Protein AF-0000000078805137 (afdb_homodimer)

Radius of gyration: 19.76 Å; Cα contacts (8 Å, |Δi|>4): 174; chains: 2; bounding box: 55×53×50 Å

Secondary structure (DSSP, 8-state):
--------EEEEEEEEEHHHHHHHHHHHHHTT--HHHHHHHHHHHHHHHTS---------S-HHHHHHHHHHHHHHHHSS-SSSTTTHHHHHTT-/--------EEEEEEEEEHHHHHHHHHHHHHTT--HHHHHHHHHHHHHHHTS---------S-HHHHHHHHHHHHHHHHSS-SSSTHHHHHHHTT-

InterPro domains:
  IPR007337 RelB antitoxin/Antitoxin DinJ [PF04221] (9-93)
  IPR007337 RelB antitoxin/Antitoxin DinJ [PTHR38781] (9-93)
  IPR007337 RelB antitoxin/Antitoxin DinJ [TIGR02384] (9-93)
  IPR013321 Arc-type ribbon-helix-helix [G3DSA:1.10.1220.10] (9-93)

Solvent-accessible surface area (backbone atoms only — not comparable to full-atom values): 11133 Å² total; per-residue (Å²): 127,79,75,74,78,77,80,52,74,35,76,48,70,30,74,38,47,37,66,54,52,52,50,28,34,50,54,30,41,76,73,74,38,50,50,48,60,52,49,44,51,50,39,52,46,21,52,68,57,71,45,77,74,65,77,84,67,82,63,87,59,52,48,70,54,46,51,52,50,49,51,52,50,47,52,58,58,76,48,85,86,96,78,46,55,86,33,52,60,41,53,74,73,70,33,126,78,74,72,79,78,82,54,73,36,75,48,72,30,76,38,47,37,67,54,52,51,51,28,33,50,55,30,42,77,73,74,38,52,52,48,58,52,50,44,51,51,39,52,45,20,51,70,56,72,44,76,76,66,78,84,66,82,63,88,60,52,49,70,53,46,52,52,50,48,50,53,50,49,53,59,59,75,48,82,82,94,68,51,54,86,35,50,58,36,51,73,74,71,36

Structure (mmCIF, N/CA/C/O backbone):
data_AF-0000000078805137-model_v1
#
loop_
_entity.id
_entity.type
_entity.pdbx_description
1 polymer 'Addiction module antitoxin, RelB/DinJ family'
#
loop_
_atom_site.group_PDB
_atom_site.id
_atom_site.type_symbol
_atom_site.label_atom_id
_atom_site.label_alt_id
_atom_site.label_comp_id
_atom_site.label_asym_id
_atom_site.label_entity_id
_atom_site.label_seq_id
_atom_site.pdbx_PDB_ins_code
_atom_site.Cartn_x
_atom_site.Cartn_y
_atom_site.Cartn_z
_atom_site.occupancy
_atom_site.B_iso_or_equiv
_atom_site.auth_seq_id
_atom_site.auth_comp_id
_atom_site.auth_asym_id
_atom_site.auth_atom_id
_atom_site.pdbx_PDB_model_num
ATOM 1 N N . MET A 1 1 ? -27.875 -19.328 15.641 1 44.22 1 MET A N 1
ATOM 2 C CA . MET A 1 1 ? -26.953 -20.047 14.75 1 44.22 1 MET A CA 1
ATOM 3 C C . MET A 1 1 ? -25.719 -19.203 14.445 1 44.22 1 MET A C 1
ATOM 5 O O . MET A 1 1 ? -25.844 -18.016 14.094 1 44.22 1 MET A O 1
ATOM 9 N N . MET A 1 2 ? -24.688 -19.547 15.055 1 51 2 MET A N 1
ATOM 10 C CA . MET A 1 2 ? -23.453 -18.781 14.914 1 51 2 MET A CA 1
ATOM 11 C C . MET A 1 2 ? -23.031 -18.688 13.453 1 51 2 MET A C 1
ATOM 13 O O . MET A 1 2 ? -22.797 -19.719 12.805 1 51 2 MET A O 1
ATOM 17 N N . LEU A 1 3 ? -23.688 -17.844 12.68 1 56.28 3 LEU A N 1
ATOM 18 C CA . LEU A 1 3 ? -23.297 -17.641 11.289 1 56.28 3 LEU A CA 1
ATOM 19 C C . LEU A 1 3 ? -21.797 -17.844 11.117 1 56.28 3 LEU A C 1
ATOM 21 O O . LEU A 1 3 ? -21 -17.1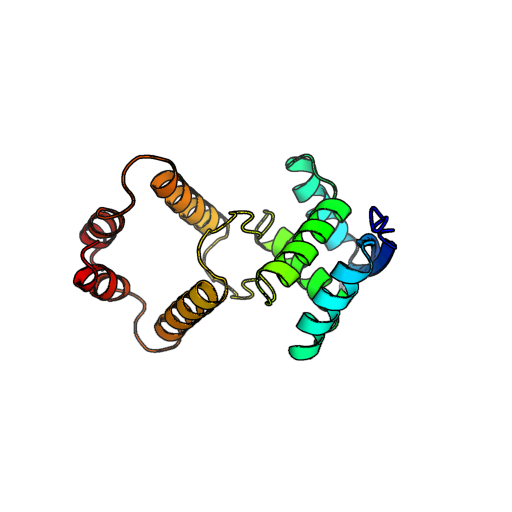09 11.711 1 56.28 3 LEU A O 1
ATOM 25 N N . GLU A 1 4 ? -21.578 -19.172 11.102 1 61.09 4 GLU A N 1
ATOM 26 C CA . GLU A 1 4 ? -20.188 -19.531 10.789 1 61.09 4 GLU A CA 1
ATOM 27 C C . GLU A 1 4 ? -19.641 -18.656 9.656 1 61.09 4 GLU A C 1
ATOM 29 O O . GLU A 1 4 ? -20.156 -18.688 8.539 1 61.09 4 GLU A O 1
ATOM 34 N N . VAL A 1 5 ? -19.219 -17.531 9.945 1 66.69 5 VAL A N 1
ATOM 35 C CA . VAL A 1 5 ? -18.578 -16.656 8.961 1 66.69 5 VAL A CA 1
ATOM 36 C C . VAL A 1 5 ? -17.375 -17.359 8.336 1 66.69 5 VAL A C 1
ATOM 38 O O . VAL A 1 5 ? -16.375 -17.578 9.008 1 66.69 5 VAL A O 1
ATOM 41 N N . ASN A 1 6 ? -17.625 -18.359 7.324 1 76.19 6 ASN A N 1
ATOM 42 C CA . ASN A 1 6 ? -16.531 -18.953 6.559 1 76.19 6 ASN A CA 1
ATOM 43 C C . ASN A 1 6 ? -15.828 -17.906 5.691 1 76.19 6 ASN A C 1
ATOM 45 O O . ASN A 1 6 ? -16.391 -17.422 4.719 1 76.19 6 ASN A O 1
ATOM 49 N N . VAL A 1 7 ? -14.703 -17.453 6.109 1 84.62 7 VAL A N 1
ATOM 50 C CA . VAL A 1 7 ? -13.961 -16.438 5.371 1 84.62 7 VAL A CA 1
ATOM 51 C C . VAL A 1 7 ? -13.172 -17.094 4.238 1 84.62 7 VAL A C 1
ATOM 53 O O . VAL A 1 7 ? -12.312 -17.953 4.484 1 84.62 7 VAL A O 1
ATOM 56 N N . SER A 1 8 ? -13.68 -16.984 2.951 1 94.88 8 SER A N 1
ATOM 57 C CA . SER A 1 8 ? -12.93 -17.438 1.783 1 94.88 8 SER A CA 1
ATOM 58 C C . SER A 1 8 ? -11.727 -16.547 1.514 1 94.88 8 SER A C 1
ATOM 60 O O . SER A 1 8 ? -11.797 -15.32 1.684 1 94.88 8 SER A O 1
ATOM 62 N N . MET A 1 9 ? -10.617 -17.25 1.171 1 96.75 9 MET A N 1
ATOM 63 C CA . MET A 1 9 ? -9.398 -16.516 0.845 1 96.75 9 MET A CA 1
ATOM 64 C C . MET A 1 9 ? -9.227 -16.391 -0.665 1 96.75 9 MET A C 1
ATOM 66 O O . MET A 1 9 ? -9.766 -17.188 -1.428 1 96.75 9 MET A O 1
ATOM 70 N N . ALA A 1 10 ? -8.602 -15.289 -1.052 1 97.56 10 ALA A N 1
ATOM 71 C CA . ALA A 1 10 ? -8.219 -15.031 -2.438 1 97.56 10 ALA A CA 1
ATOM 72 C C . ALA A 1 10 ? -6.773 -14.547 -2.527 1 97.56 10 ALA A C 1
ATOM 74 O O . ALA A 1 10 ? -6.199 -14.094 -1.531 1 97.56 10 ALA A O 1
ATOM 75 N N . SER A 1 11 ? -6.184 -14.711 -3.742 1 97.56 11 SER A N 1
ATOM 76 C CA . SER A 1 11 ? -4.793 -14.297 -3.926 1 97.56 11 SER A CA 1
ATOM 77 C C . SER A 1 11 ? -4.68 -13.203 -4.98 1 97.56 11 SER A C 1
ATOM 79 O O . SER A 1 11 ? -5.395 -13.219 -5.984 1 97.56 11 SER A O 1
ATOM 81 N N . VAL A 1 12 ? -3.826 -12.266 -4.738 1 97.81 12 VAL A N 1
ATOM 82 C CA . VAL A 1 12 ? -3.43 -11.234 -5.699 1 97.81 12 VAL A CA 1
ATOM 83 C C . VAL A 1 12 ? -1.956 -11.406 -6.062 1 97.81 12 VAL A C 1
ATOM 85 O O . VAL A 1 12 ? -1.103 -11.516 -5.176 1 97.81 12 VAL A O 1
ATOM 88 N N . THR A 1 13 ? -1.646 -11.57 -7.332 1 97.81 13 THR A N 1
ATOM 89 C CA . THR A 1 13 ? -0.275 -11.672 -7.816 1 97.81 13 THR A CA 1
ATOM 90 C C . THR A 1 13 ? 0.177 -10.352 -8.438 1 97.81 13 THR A C 1
ATOM 92 O O . THR A 1 13 ? -0.42 -9.883 -9.406 1 97.81 13 THR A O 1
ATOM 95 N N . VAL A 1 14 ? 1.196 -9.758 -7.914 1 98.06 14 VAL A N 1
ATOM 96 C CA . VAL A 1 14 ? 1.73 -8.484 -8.383 1 98.06 14 VAL A CA 1
ATOM 97 C C . VAL A 1 14 ? 3.104 -8.695 -9.016 1 98.06 14 VAL A C 1
ATOM 99 O O . VAL A 1 14 ? 4.016 -9.219 -8.367 1 98.06 14 VAL A O 1
ATOM 102 N N . ARG A 1 15 ? 3.201 -8.352 -10.242 1 97.62 15 ARG A N 1
ATOM 103 C CA . ARG A 1 15 ? 4.48 -8.398 -10.945 1 97.62 15 ARG A CA 1
ATOM 104 C C . ARG A 1 15 ? 5.195 -7.055 -10.875 1 97.62 15 ARG A C 1
ATOM 106 O O . ARG A 1 15 ? 4.621 -6.02 -11.227 1 97.62 15 ARG A O 1
ATOM 113 N N . VAL A 1 16 ? 6.43 -7.109 -10.352 1 97.56 16 VAL A N 1
ATOM 114 C CA . VAL A 1 16 ? 7.227 -5.906 -10.133 1 97.56 16 VAL A CA 1
ATOM 115 C C . VAL A 1 16 ? 8.695 -6.199 -10.438 1 97.56 16 VAL A C 1
ATOM 117 O O . VAL A 1 16 ? 9.117 -7.359 -10.453 1 97.56 16 VAL A O 1
ATOM 120 N N . ASP A 1 17 ? 9.453 -5.141 -10.82 1 97.06 17 ASP A N 1
ATOM 121 C CA . ASP A 1 17 ? 10.875 -5.383 -11.062 1 97.06 17 ASP A CA 1
ATOM 122 C C . ASP A 1 17 ? 11.547 -5.984 -9.836 1 97.06 17 ASP A C 1
ATOM 124 O O . ASP A 1 17 ? 11.227 -5.625 -8.703 1 97.06 17 ASP A O 1
ATOM 128 N N . ALA A 1 18 ? 12.438 -6.84 -10.102 1 97.69 18 ALA A N 1
ATOM 129 C CA . ALA A 1 18 ? 13.078 -7.633 -9.062 1 97.69 18 ALA A CA 1
ATOM 130 C C . ALA A 1 18 ? 13.758 -6.73 -8.031 1 97.69 18 ALA A C 1
ATOM 132 O O . ALA A 1 18 ? 13.742 -7.023 -6.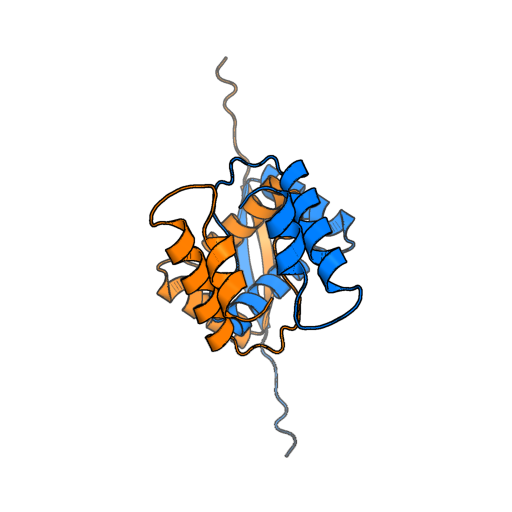832 1 97.69 18 ALA A O 1
ATOM 133 N N . ASP A 1 19 ? 14.406 -5.703 -8.492 1 97.19 19 ASP A N 1
ATOM 134 C CA . ASP A 1 19 ? 15.102 -4.789 -7.594 1 97.19 19 ASP A CA 1
ATOM 135 C C . ASP A 1 19 ? 14.133 -4.105 -6.637 1 97.19 19 ASP A C 1
ATOM 137 O O . ASP A 1 19 ? 14.383 -4.047 -5.43 1 97.19 19 ASP A O 1
ATOM 141 N N . THR A 1 20 ? 13.039 -3.602 -7.141 1 97.69 20 THR A N 1
ATOM 142 C CA . THR A 1 20 ? 12.016 -2.973 -6.316 1 97.69 20 THR A CA 1
ATOM 143 C C . THR A 1 20 ? 11.469 -3.963 -5.293 1 97.69 20 THR A C 1
ATOM 145 O O . THR A 1 20 ? 11.32 -3.629 -4.113 1 97.69 20 THR A O 1
ATOM 148 N N . LYS A 1 21 ? 11.109 -5.094 -5.734 1 98.44 21 LYS A N 1
ATOM 149 C CA . LYS A 1 21 ? 10.617 -6.121 -4.824 1 98.44 21 LYS A CA 1
ATOM 150 C C . LYS A 1 21 ? 11.594 -6.355 -3.676 1 98.44 21 LYS A C 1
ATOM 152 O O . LYS A 1 21 ? 11.203 -6.379 -2.51 1 98.44 21 LYS A O 1
ATOM 157 N N . GLN A 1 22 ? 12.867 -6.543 -4.023 1 98.25 22 GLN A N 1
ATOM 158 C CA . GLN A 1 22 ? 13.891 -6.852 -3.027 1 98.25 22 GLN A CA 1
ATOM 159 C C . GLN A 1 22 ? 14.055 -5.699 -2.039 1 98.25 22 GLN A C 1
ATOM 161 O O . GLN A 1 22 ? 14.125 -5.918 -0.828 1 98.25 22 GLN A O 1
ATOM 166 N N . LYS A 1 23 ? 14.156 -4.523 -2.543 1 98.12 23 LYS A N 1
ATOM 167 C CA . LYS A 1 23 ? 14.328 -3.354 -1.686 1 98.12 23 LYS A CA 1
ATOM 168 C C . LYS A 1 23 ? 13.125 -3.17 -0.759 1 98.12 23 LYS A C 1
ATOM 170 O O . LYS A 1 23 ? 13.289 -2.92 0.437 1 98.12 23 LYS A O 1
ATOM 175 N N . ALA A 1 24 ? 11.93 -3.314 -1.305 1 98.38 24 ALA A N 1
ATOM 176 C CA . ALA A 1 24 ? 10.719 -3.205 -0.496 1 98.38 24 ALA A CA 1
ATOM 177 C C . ALA A 1 24 ? 10.672 -4.297 0.568 1 98.38 24 ALA A C 1
ATOM 179 O O . ALA A 1 24 ? 10.312 -4.035 1.719 1 98.38 24 ALA A O 1
ATOM 180 N N . ALA A 1 25 ? 10.992 -5.484 0.186 1 98.56 25 ALA A N 1
ATOM 181 C CA . ALA A 1 25 ? 11.016 -6.609 1.118 1 98.56 25 ALA A CA 1
ATOM 182 C C . ALA A 1 25 ? 12.016 -6.363 2.25 1 98.56 25 ALA A C 1
ATOM 184 O O . ALA A 1 25 ? 11.727 -6.66 3.412 1 98.56 25 ALA A O 1
ATOM 185 N N . ASN A 1 26 ? 13.164 -5.832 1.861 1 98.38 26 ASN A N 1
ATOM 186 C CA . ASN A 1 26 ? 14.172 -5.535 2.865 1 98.38 26 ASN A CA 1
ATOM 187 C C . ASN A 1 26 ? 13.672 -4.508 3.877 1 98.38 26 ASN A C 1
ATOM 189 O O . ASN A 1 26 ? 13.922 -4.637 5.078 1 98.38 26 ASN A O 1
ATOM 193 N N . ILE A 1 27 ? 13.023 -3.535 3.393 1 96.94 27 ILE A N 1
ATOM 194 C CA . ILE A 1 27 ? 12.477 -2.5 4.262 1 96.94 27 ILE A CA 1
ATOM 195 C C . ILE A 1 27 ? 11.422 -3.107 5.188 1 96.94 27 ILE A C 1
ATOM 197 O O . ILE A 1 27 ? 11.422 -2.84 6.391 1 96.94 27 ILE A O 1
ATOM 201 N N . ALA A 1 28 ? 10.492 -3.914 4.684 1 97.12 28 ALA A N 1
ATOM 202 C CA . ALA A 1 28 ? 9.484 -4.598 5.492 1 97.12 28 ALA A CA 1
ATOM 203 C C . ALA A 1 28 ? 10.141 -5.488 6.547 1 97.12 28 ALA A C 1
ATOM 205 O O . ALA A 1 28 ? 9.734 -5.484 7.711 1 97.12 28 ALA A O 1
ATOM 206 N N . GLU A 1 29 ? 11.203 -6.16 6.141 1 97.75 29 GLU A N 1
ATOM 207 C CA . GLU A 1 29 ? 11.898 -7.086 7.031 1 97.75 29 GLU A CA 1
ATOM 208 C C . GLU A 1 29 ? 12.586 -6.348 8.18 1 97.75 29 GLU A C 1
ATOM 210 O O . GLU A 1 29 ? 12.625 -6.844 9.305 1 97.75 29 GLU A O 1
ATOM 215 N N . ASP A 1 30 ? 13.125 -5.207 7.809 1 96.5 30 ASP A N 1
ATOM 216 C CA . ASP A 1 30 ? 13.758 -4.379 8.828 1 96.5 30 ASP A CA 1
ATOM 217 C C . ASP A 1 30 ? 12.773 -4.031 9.945 1 96.5 30 ASP A C 1
ATOM 219 O O . ASP A 1 30 ? 13.18 -3.77 11.078 1 96.5 30 ASP A O 1
ATOM 223 N N . LEU A 1 31 ? 11.469 -4.094 9.641 1 93.44 31 LEU A N 1
ATOM 224 C CA . LEU A 1 31 ? 10.406 -3.803 10.594 1 93.44 31 LEU A CA 1
ATOM 225 C C . LEU A 1 31 ? 9.828 -5.09 11.172 1 93.44 31 LEU A C 1
ATOM 227 O O . LEU A 1 31 ? 8.875 -5.051 11.953 1 93.44 31 LEU A O 1
ATOM 231 N N . GLY A 1 32 ? 10.398 -6.242 10.734 1 96.62 32 GLY A N 1
ATOM 232 C CA . GLY A 1 32 ? 9.945 -7.531 11.227 1 96.62 32 GLY A CA 1
ATOM 233 C C . GLY A 1 32 ? 8.734 -8.062 10.477 1 96.62 32 GLY A C 1
ATOM 234 O O . GLY A 1 32 ? 8.039 -8.953 10.969 1 96.62 32 GLY A O 1
ATOM 235 N N . LEU A 1 33 ? 8.438 -7.48 9.375 1 96.94 33 LEU A N 1
ATOM 236 C CA . LEU A 1 33 ? 7.273 -7.871 8.594 1 96.94 33 LEU A CA 1
ATOM 237 C C . LEU A 1 33 ? 7.695 -8.492 7.266 1 96.94 33 LEU A C 1
ATOM 239 O O . LEU A 1 33 ? 8.844 -8.336 6.84 1 96.94 33 LEU A O 1
ATOM 243 N N . ASP A 1 34 ? 6.832 -9.25 6.723 1 97.12 34 ASP A N 1
ATOM 244 C CA . ASP A 1 34 ? 7.031 -9.664 5.34 1 97.12 34 ASP A CA 1
ATOM 245 C C . ASP A 1 34 ? 6.219 -8.797 4.383 1 97.12 34 ASP A C 1
ATOM 247 O O . ASP A 1 34 ? 5.238 -8.164 4.789 1 97.12 34 ASP A O 1
ATOM 251 N N . LEU A 1 35 ? 6.629 -8.719 3.209 1 97.62 35 LEU A N 1
ATOM 252 C CA . LEU A 1 35 ? 6.016 -7.859 2.201 1 97.62 35 LEU A CA 1
ATOM 253 C C . LEU A 1 35 ? 4.562 -8.25 1.963 1 97.62 35 LEU A C 1
ATOM 255 O O . LEU A 1 35 ? 3.715 -7.391 1.717 1 97.62 35 LEU A O 1
ATOM 259 N N . SER A 1 36 ? 4.199 -9.555 2.023 1 97.44 36 SER A N 1
ATOM 260 C CA . SER A 1 36 ? 2.83 -10.016 1.848 1 97.44 36 SER A CA 1
ATOM 261 C C . SER A 1 36 ? 1.922 -9.5 2.957 1 97.44 36 SER A C 1
ATOM 263 O O . SER A 1 36 ? 0.783 -9.102 2.699 1 97.44 36 SER A O 1
ATOM 265 N N . SER A 1 37 ? 2.43 -9.547 4.18 1 96.69 37 SER A N 1
ATOM 266 C CA . SER A 1 37 ? 1.659 -9.023 5.301 1 96.69 37 SER A CA 1
ATOM 267 C C . SER A 1 37 ? 1.444 -7.516 5.168 1 96.69 37 SER A C 1
ATOM 269 O O . SER A 1 37 ? 0.357 -7.012 5.457 1 96.69 37 SER A O 1
ATOM 271 N N . VAL A 1 38 ? 2.467 -6.805 4.734 1 97.19 38 VAL A N 1
ATOM 272 C CA . VAL A 1 38 ? 2.385 -5.363 4.52 1 97.19 38 VAL A CA 1
ATOM 273 C C . VAL A 1 38 ? 1.354 -5.059 3.436 1 97.19 38 VAL A C 1
ATOM 275 O O . VAL A 1 38 ? 0.533 -4.152 3.588 1 97.19 38 VAL A O 1
ATOM 278 N N . THR A 1 39 ? 1.37 -5.789 2.455 1 98.19 39 THR A N 1
ATOM 279 C CA . THR A 1 39 ? 0.431 -5.609 1.353 1 98.19 39 THR A CA 1
ATOM 280 C C . THR A 1 39 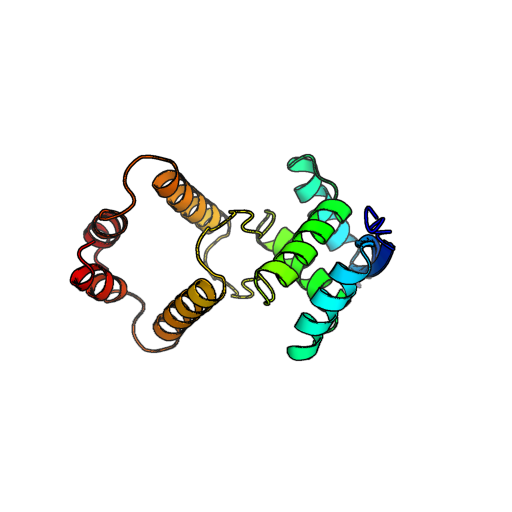? -0.999 -5.887 1.811 1 98.19 39 THR A C 1
ATOM 282 O O . THR A 1 39 ? -1.922 -5.145 1.461 1 98.19 39 THR A O 1
ATOM 285 N N . ARG A 1 40 ? -1.154 -6.906 2.633 1 97.5 40 ARG A N 1
ATOM 286 C CA . ARG A 1 40 ? -2.467 -7.215 3.191 1 97.5 40 ARG A CA 1
ATOM 287 C C . ARG A 1 40 ? -2.994 -6.051 4.023 1 97.5 40 ARG A C 1
ATOM 289 O O . ARG A 1 40 ? -4.172 -5.703 3.938 1 97.5 40 ARG A O 1
ATOM 296 N N . ALA A 1 41 ? -2.18 -5.5 4.801 1 95.81 41 ALA A N 1
ATOM 297 C CA . ALA A 1 41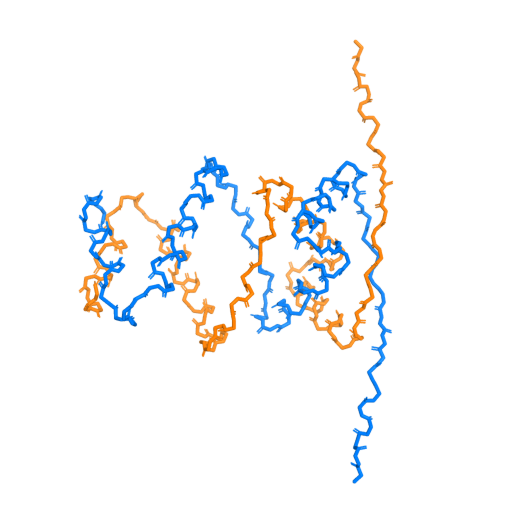 ? -2.561 -4.34 5.605 1 95.81 41 ALA A CA 1
ATOM 298 C C . ALA A 1 41 ? -2.953 -3.164 4.715 1 95.81 41 ALA A C 1
ATOM 300 O O . ALA A 1 41 ? -3.896 -2.434 5.023 1 95.81 41 ALA A O 1
ATOM 301 N N . PHE A 1 42 ? -2.219 -3.006 3.646 1 96.25 42 PHE A N 1
ATOM 302 C CA . PHE A 1 42 ? -2.5 -1.969 2.66 1 96.25 42 PHE A CA 1
ATOM 303 C C . PHE A 1 42 ? -3.902 -2.133 2.086 1 96.25 42 PHE A C 1
ATOM 305 O O . PHE A 1 42 ? -4.66 -1.165 2 1 96.25 42 PHE A O 1
ATOM 312 N N . TYR A 1 43 ? -4.285 -3.357 1.812 1 97.5 43 TYR A N 1
ATOM 313 C CA . TYR A 1 43 ? -5.617 -3.627 1.278 1 97.5 43 TYR A CA 1
ATOM 314 C C . TYR A 1 43 ? -6.691 -3.344 2.322 1 97.5 43 TYR A C 1
ATOM 316 O O . TYR A 1 43 ? -7.727 -2.756 2.01 1 97.5 43 TYR A O 1
ATOM 324 N N . LYS A 1 44 ? -6.434 -3.75 3.508 1 95.5 44 LYS A N 1
ATOM 325 C CA . LYS A 1 44 ? -7.383 -3.479 4.582 1 95.5 44 LYS A CA 1
ATOM 326 C C . LYS A 1 44 ? -7.562 -1.978 4.789 1 95.5 44 LYS A C 1
ATOM 328 O O . LYS A 1 44 ? -8.672 -1.51 5.047 1 95.5 44 LYS A O 1
ATOM 333 N N . GLN A 1 45 ? -6.488 -1.256 4.648 1 93.75 45 GLN A N 1
ATOM 334 C CA . GLN A 1 45 ? -6.57 0.194 4.785 1 93.75 45 GLN A CA 1
ATOM 335 C C . GLN A 1 45 ? -7.359 0.812 3.637 1 93.75 45 GLN A C 1
ATOM 337 O O . GLN A 1 45 ? -8.125 1.759 3.842 1 93.75 45 GLN A O 1
ATOM 342 N N . ILE A 1 46 ? -7.148 0.367 2.436 1 94.62 46 ILE A N 1
ATOM 343 C CA . ILE A 1 46 ? -7.922 0.821 1.286 1 94.62 46 ILE A CA 1
ATOM 344 C C . ILE A 1 46 ? -9.414 0.665 1.572 1 94.62 46 ILE A C 1
ATOM 346 O O . ILE A 1 46 ? -10.195 1.595 1.355 1 94.62 46 ILE A O 1
ATOM 350 N N . VAL A 1 47 ? -9.797 -0.479 2.102 1 95 47 VAL A N 1
ATOM 351 C CA . VAL A 1 47 ? -11.203 -0.77 2.385 1 95 47 VAL A CA 1
ATOM 352 C C . VAL A 1 47 ? -11.695 0.116 3.527 1 95 47 VAL A C 1
ATOM 354 O O . VAL A 1 47 ? -12.789 0.684 3.457 1 95 47 VAL A O 1
ATOM 357 N N . ARG A 1 48 ? -10.906 0.331 4.531 1 91.06 48 ARG A N 1
ATOM 358 C CA . ARG A 1 48 ? -11.289 1.111 5.703 1 91.06 48 ARG A CA 1
ATOM 359 C C . ARG A 1 48 ? -11.461 2.584 5.348 1 91.06 48 ARG A C 1
ATOM 361 O O . ARG A 1 48 ? -12.406 3.23 5.816 1 91.06 48 ARG A O 1
ATOM 368 N N . GLU A 1 49 ? -10.594 3.084 4.484 1 87.81 49 GLU A N 1
ATOM 369 C CA . GLU A 1 49 ? -10.602 4.512 4.176 1 87.81 49 GLU A CA 1
ATOM 370 C C . GLU A 1 49 ? -11.398 4.801 2.91 1 87.81 49 GLU A C 1
ATOM 372 O O . GLU A 1 49 ? -11.648 5.961 2.576 1 87.81 49 GLU A O 1
ATOM 377 N N . ARG A 1 50 ? -11.75 3.766 2.213 1 89.56 50 ARG A N 1
ATOM 378 C CA . ARG A 1 50 ? -12.477 3.895 0.951 1 89.56 50 ARG A CA 1
ATOM 379 C C . ARG A 1 50 ? -11.727 4.801 -0.02 1 89.56 50 ARG A C 1
ATOM 381 O O . ARG A 1 50 ? -12.328 5.645 -0.682 1 89.56 50 ARG A O 1
ATOM 388 N N . ARG A 1 51 ? -10.375 4.691 -0.082 1 89.38 51 ARG A N 1
ATOM 389 C CA . ARG A 1 51 ? -9.445 5.402 -0.957 1 89.38 51 ARG A CA 1
ATOM 390 C C . ARG A 1 51 ? -8.109 4.68 -1.031 1 89.38 51 ARG A C 1
ATOM 392 O O . ARG A 1 51 ? -7.859 3.738 -0.278 1 89.38 51 ARG A O 1
ATOM 399 N N . ILE A 1 52 ? -7.305 5.074 -1.977 1 91.56 52 ILE A N 1
ATOM 400 C CA . ILE A 1 52 ? -5.93 4.582 -2.016 1 91.56 52 ILE A CA 1
ATOM 401 C C . ILE A 1 52 ? -5.059 5.418 -1.081 1 91.56 52 ILE A C 1
ATOM 403 O O . ILE A 1 52 ? -4.773 6.582 -1.362 1 91.56 52 ILE A O 1
ATOM 407 N N . PRO A 1 53 ? -4.629 4.855 -0.002 1 89 53 PRO A N 1
ATOM 408 C CA . PRO A 1 53 ? -3.918 5.617 1.027 1 89 53 PRO A CA 1
ATOM 409 C C . PRO A 1 53 ? -2.455 5.871 0.669 1 89 53 PRO A C 1
ATOM 411 O O . PRO A 1 53 ? -1.559 5.547 1.453 1 89 53 PRO A O 1
ATOM 414 N N . LEU A 1 54 ? -2.184 6.363 -0.468 1 86.06 54 LEU A N 1
ATOM 415 C CA . LEU A 1 54 ? -0.852 6.727 -0.939 1 86.06 54 LEU A CA 1
ATOM 416 C C . LEU A 1 54 ? -0.796 8.195 -1.335 1 86.06 54 LEU A C 1
ATOM 418 O O . LEU A 1 54 ? -1.804 8.773 -1.754 1 86.06 54 LEU A O 1
ATOM 422 N N . ASN A 1 55 ? 0.287 8.797 -0.905 1 71.5 55 ASN A N 1
ATOM 423 C CA . ASN A 1 55 ? 0.567 10.141 -1.408 1 71.5 55 ASN A CA 1
ATOM 424 C C . ASN A 1 55 ? 1.576 10.109 -2.551 1 71.5 55 ASN A C 1
ATOM 426 O O . ASN A 1 55 ? 2.76 9.844 -2.334 1 71.5 55 ASN A O 1
ATOM 430 N N . LEU A 1 56 ? 1.022 10.164 -3.607 1 65.75 56 LEU A N 1
ATOM 431 C CA . LEU A 1 56 ? 1.883 10.055 -4.781 1 65.75 56 LEU A CA 1
ATOM 432 C C . LEU A 1 56 ? 2.561 11.391 -5.078 1 65.75 56 LEU A C 1
ATOM 434 O O . LEU A 1 56 ? 3.094 11.586 -6.176 1 65.75 56 LEU A O 1
ATOM 438 N N . SER A 1 57 ? 2.564 12.25 -4.078 1 60.41 57 SER A N 1
ATOM 439 C CA . SER A 1 57 ? 3.184 13.547 -4.348 1 60.41 57 SER A CA 1
ATOM 440 C C . SER A 1 57 ? 4.703 13.43 -4.406 1 60.41 57 SER A C 1
ATOM 442 O O . SER A 1 57 ? 5.301 12.648 -3.666 1 60.41 57 SER A O 1
ATOM 444 N N . TYR A 1 58 ? 5.246 13.703 -5.516 1 55.91 58 TYR A N 1
ATOM 445 C CA . TYR A 1 58 ? 6.695 13.805 -5.656 1 55.91 58 TYR A CA 1
ATOM 446 C C . TYR A 1 58 ? 7.258 14.891 -4.742 1 55.91 58 TYR A C 1
ATOM 448 O O . TYR A 1 58 ? 6.922 16.062 -4.883 1 55.91 58 TYR A O 1
ATOM 456 N N . THR A 1 59 ? 7.238 14.641 -3.434 1 53.84 59 THR A N 1
ATOM 457 C CA . THR A 1 59 ? 7.766 15.719 -2.613 1 53.84 59 THR A CA 1
ATOM 458 C C . THR A 1 59 ? 9.266 15.898 -2.854 1 53.84 59 THR A C 1
ATOM 460 O O . THR A 1 59 ? 10.008 14.922 -2.949 1 53.84 59 THR A O 1
ATOM 463 N N . THR A 1 60 ? 9.523 17.031 -3.262 1 59.47 60 THR A N 1
ATOM 464 C CA . THR A 1 60 ? 10.906 17.484 -3.4 1 59.47 60 THR A CA 1
ATOM 465 C C . THR A 1 60 ? 11.609 17.5 -2.045 1 59.47 60 THR A C 1
ATOM 467 O O . THR A 1 60 ? 12.766 17.922 -1.946 1 59.47 60 THR A O 1
ATOM 470 N N . VAL A 1 61 ? 10.977 17.188 -1.05 1 56.28 61 VAL A N 1
ATOM 471 C CA . VAL A 1 61 ? 11.617 17.172 0.258 1 56.28 61 VAL A CA 1
ATOM 472 C C . VAL A 1 61 ? 12.398 15.875 0.446 1 56.28 61 VAL A C 1
ATOM 474 O O . VAL A 1 61 ? 11.867 14.789 0.218 1 56.28 61 VAL A O 1
ATOM 477 N N . PRO A 1 62 ? 13.625 16.016 0.727 1 59.56 62 PRO A N 1
ATOM 478 C CA . PRO A 1 62 ? 14.414 14.82 0.988 1 59.56 62 PRO A CA 1
ATOM 479 C C . PRO A 1 62 ? 13.75 13.883 1.994 1 59.56 62 PRO A C 1
ATOM 481 O O . PRO A 1 62 ? 13.141 14.344 2.959 1 59.56 62 PRO A O 1
ATOM 484 N N . PRO A 1 63 ? 13.742 12.641 1.677 1 62.06 63 PRO A N 1
ATOM 485 C CA . PRO A 1 63 ? 13.109 11.648 2.551 1 62.06 63 PRO A CA 1
ATOM 486 C C . PRO A 1 63 ? 13.516 11.805 4.016 1 62.06 63 PRO A C 1
ATOM 488 O O . PRO A 1 63 ? 12.688 11.625 4.91 1 62.06 63 PRO A O 1
ATOM 491 N N . GLU A 1 64 ? 14.773 12.07 4.055 1 63.81 64 GLU A N 1
ATOM 492 C CA . GLU A 1 64 ? 15.281 12.266 5.41 1 63.81 64 GLU A CA 1
ATOM 493 C C . GLU A 1 64 ? 14.555 13.406 6.113 1 63.81 64 GLU A C 1
ATOM 495 O O . GLU A 1 64 ? 14.297 13.336 7.316 1 63.81 64 GLU A O 1
ATOM 500 N N . THR A 1 65 ? 14.328 14.32 5.352 1 64.94 65 THR A N 1
ATOM 501 C CA . THR A 1 65 ? 13.633 15.469 5.914 1 64.94 65 THR A CA 1
ATOM 502 C C . THR A 1 65 ? 12.172 15.133 6.199 1 64.94 65 THR A C 1
ATOM 504 O O . THR A 1 65 ? 11.633 15.523 7.234 1 64.94 65 THR A O 1
ATOM 507 N N . MET A 1 66 ? 11.719 14.367 5.445 1 62.62 66 MET A N 1
ATOM 508 C CA . MET A 1 66 ? 10.328 13.969 5.617 1 62.62 66 MET A CA 1
ATOM 509 C C . MET A 1 66 ? 10.164 13.094 6.855 1 62.62 66 MET A C 1
ATOM 511 O O . MET A 1 66 ? 9.195 13.242 7.602 1 62.62 66 MET A O 1
ATOM 515 N N . GLU A 1 67 ? 11.039 12.227 6.945 1 64.56 67 GLU A N 1
ATOM 516 C CA . GLU A 1 67 ? 11.008 11.359 8.117 1 64.56 67 GLU A CA 1
ATOM 517 C C . GLU A 1 67 ? 11.109 12.172 9.406 1 64.56 67 GLU A C 1
ATOM 519 O O . GLU A 1 67 ? 10.422 11.875 10.391 1 64.56 67 GLU A O 1
ATOM 524 N N . ALA A 1 68 ? 11.961 13.125 9.297 1 64.5 68 ALA A N 1
ATOM 525 C CA . ALA A 1 68 ? 12.141 13.984 10.461 1 64.5 68 ALA A CA 1
ATOM 526 C C . ALA A 1 68 ? 10.867 14.773 10.758 1 64.5 68 ALA A C 1
ATOM 528 O O . ALA A 1 68 ? 10.477 14.93 11.914 1 64.5 68 ALA A O 1
ATOM 529 N N . LEU A 1 69 ? 10.273 15.109 9.766 1 59.5 69 LEU A N 1
ATOM 530 C CA . LEU A 1 69 ? 9.031 15.867 9.891 1 59.5 69 LEU A CA 1
ATOM 531 C C . LEU A 1 69 ? 7.906 14.984 10.406 1 59.5 69 LEU A C 1
ATOM 533 O O . LEU A 1 69 ? 7.121 15.406 11.258 1 59.5 69 LEU A O 1
ATOM 537 N N . ASP A 1 70 ? 7.93 13.836 9.906 1 61.97 70 ASP A N 1
ATOM 538 C CA . ASP A 1 70 ? 6.906 12.883 10.328 1 61.97 70 ASP A CA 1
ATOM 539 C C . ASP A 1 70 ? 7.074 12.508 11.797 1 61.97 70 ASP A C 1
ATOM 541 O O . ASP A 1 70 ? 6.09 12.398 12.531 1 61.97 70 ASP A O 1
ATOM 545 N N . GLU A 1 71 ? 8.266 12.211 12.125 1 62.16 71 GLU A N 1
ATOM 546 C CA . GLU A 1 71 ? 8.578 11.898 13.516 1 62.16 71 GLU A CA 1
ATOM 547 C C . GLU A 1 71 ? 8.219 13.062 14.43 1 62.16 71 GLU A C 1
ATOM 549 O O . GLU A 1 71 ? 7.691 12.852 15.531 1 62.16 71 GLU A O 1
ATOM 554 N N . ALA A 1 72 ? 8.523 14.188 14.008 1 59 72 ALA A N 1
ATOM 555 C CA . ALA A 1 72 ? 8.18 15.383 14.766 1 59 72 ALA A CA 1
ATOM 556 C C . ALA A 1 72 ? 6.672 15.523 14.93 1 59 72 ALA A C 1
ATOM 558 O O . ALA A 1 72 ? 6.184 15.828 16.016 1 59 72 ALA A O 1
ATOM 559 N N . LYS A 1 73 ? 6.07 15.125 13.969 1 58.72 73 LYS A N 1
ATOM 560 C CA . LYS A 1 73 ? 4.613 15.188 13.969 1 58.72 73 LYS A CA 1
ATOM 561 C C . LYS A 1 73 ? 4.023 14.141 14.914 1 58.72 73 LYS A C 1
ATOM 563 O O . LYS A 1 73 ? 3.094 14.43 15.672 1 58.72 73 LYS A O 1
ATOM 568 N N . ASN A 1 74 ? 4.535 12.984 14.836 1 59.34 74 ASN A N 1
ATOM 569 C CA . ASN A 1 74 ? 4.074 11.898 15.688 1 59.34 74 ASN A CA 1
ATOM 570 C C . ASN A 1 74 ? 4.355 12.172 17.156 1 59.34 74 ASN A C 1
ATOM 572 O O . ASN A 1 74 ? 3.539 11.859 18.031 1 59.34 74 ASN A O 1
ATOM 576 N N . ARG A 1 75 ? 5.543 12.625 17.469 1 59.75 75 ARG A N 1
ATOM 577 C CA . ARG A 1 75 ? 5.91 12.977 18.828 1 59.75 75 ARG A CA 1
ATOM 578 C C . ARG A 1 75 ? 4.977 14.039 19.391 1 59.75 75 ARG A C 1
ATOM 580 O O . ARG A 1 75 ? 4.617 14 20.578 1 59.75 75 ARG A O 1
ATOM 587 N N . LEU A 1 76 ? 4.746 14.852 18.656 1 53.41 76 LEU A N 1
ATOM 588 C CA . LEU A 1 76 ? 3.809 15.898 19.062 1 53.41 76 LEU A CA 1
ATOM 589 C C . LEU A 1 76 ? 2.422 15.312 19.312 1 53.41 76 LEU A C 1
ATOM 591 O O . LEU A 1 76 ? 1.721 15.742 20.219 1 53.41 76 LEU A O 1
ATOM 595 N N . ALA A 1 77 ? 2.172 14.266 18.719 1 54.28 77 ALA A N 1
ATOM 596 C CA . ALA A 1 77 ? 0.881 13.594 18.859 1 54.28 77 ALA A CA 1
ATOM 597 C C . ALA A 1 77 ? 0.844 12.719 20.109 1 54.28 77 ALA A C 1
ATOM 599 O O . ALA A 1 77 ? -0.19 12.617 20.766 1 54.28 77 ALA A O 1
ATOM 600 N N . ASP A 1 78 ? 1.784 11.828 20.328 1 51.69 78 ASP A N 1
ATOM 601 C CA . ASP A 1 78 ? 1.841 10.93 21.484 1 51.69 78 ASP A CA 1
ATOM 602 C C . ASP A 1 78 ? 1.947 11.711 22.797 1 51.69 78 ASP A C 1
ATOM 604 O O . ASP A 1 78 ? 1.665 11.172 23.859 1 51.69 78 ASP A O 1
ATOM 608 N N . GLY A 1 79 ? 2.705 12.648 23.062 1 47.06 79 GLY A N 1
ATOM 609 C CA . GLY A 1 79 ? 2.729 13.461 24.266 1 47.06 79 GLY A CA 1
ATOM 610 C C . GLY A 1 79 ? 1.445 14.242 24.484 1 47.06 79 GLY A C 1
ATOM 611 O O . GLY A 1 79 ? 0.664 14.438 23.547 1 47.06 79 GLY A O 1
ATOM 612 N N . LYS A 1 80 ? 1.048 15.016 25.609 1 42.75 80 LYS A N 1
ATOM 613 C CA . LYS A 1 80 ? -0.2 15.625 26.062 1 42.75 80 LYS A CA 1
ATOM 614 C C . LYS A 1 80 ? -0.978 16.219 24.891 1 42.75 80 LYS A C 1
ATOM 616 O O . LYS A 1 80 ? -0.417 16.438 23.812 1 42.75 80 LYS A O 1
ATOM 621 N N . PRO A 1 81 ? -2.252 17.375 25.203 1 38.72 81 PRO A N 1
ATOM 622 C CA . PRO A 1 81 ? -3.691 17.578 25.031 1 38.72 81 PRO A CA 1
ATOM 623 C C . PRO A 1 81 ? -4.109 17.609 23.562 1 38.72 81 PRO A C 1
ATOM 625 O O . PRO A 1 81 ? -3.275 17.844 22.688 1 38.72 81 PRO A O 1
ATOM 628 N N . ARG A 1 82 ? -5.473 17.125 23.094 1 39.97 82 ARG A N 1
AT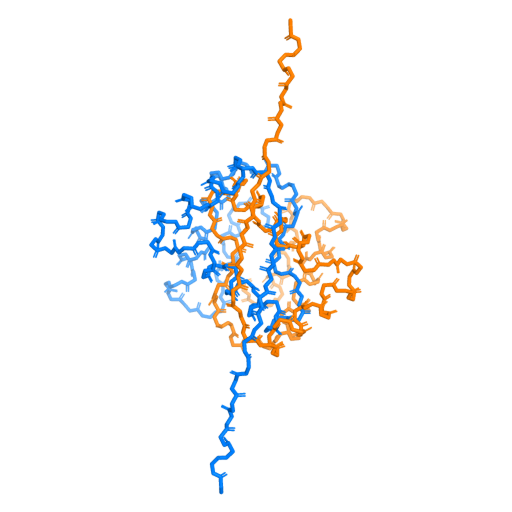OM 629 C CA . ARG A 1 82 ? -6.383 17.281 21.953 1 39.97 82 ARG A CA 1
ATOM 630 C C . ARG A 1 82 ? -6.09 18.578 21.203 1 39.97 82 ARG A C 1
ATOM 632 O O . ARG A 1 82 ? -6.516 18.75 20.062 1 39.97 82 ARG A O 1
ATOM 639 N N . PHE A 1 83 ? -6.258 19.797 21.906 1 34.84 83 PHE A N 1
ATOM 640 C CA . PHE A 1 83 ? -6.68 21.094 21.391 1 34.84 83 PHE A CA 1
ATOM 641 C C . PHE A 1 83 ? -5.625 21.672 20.453 1 34.84 83 PHE A C 1
ATOM 643 O O . PHE A 1 83 ? -5.934 22.031 19.312 1 34.84 83 PHE A O 1
ATOM 650 N N . ASN A 1 84 ? -4.449 22.75 21.094 1 34 84 ASN A N 1
ATOM 651 C CA . ASN A 1 84 ? -3.979 24.125 20.891 1 34 84 ASN A CA 1
ATOM 652 C C . ASN A 1 84 ? -2.707 24.156 20.047 1 34 84 ASN A C 1
ATOM 654 O O . ASN A 1 84 ? -2.395 25.172 19.438 1 34 84 ASN A O 1
ATOM 658 N N . SER A 1 85 ? -1.592 23.469 20.328 1 34.41 85 SER A N 1
ATOM 659 C CA . SER A 1 85 ? -0.214 23.844 20.031 1 34.41 85 SER A CA 1
ATOM 660 C C . SER A 1 85 ? 0.146 23.516 18.594 1 34.41 85 SER A C 1
ATOM 662 O O . SER A 1 85 ? 1.243 23.828 18.125 1 34.41 85 SER A O 1
ATOM 664 N N . ALA A 1 86 ? -0.212 22.594 18.031 1 35.41 86 ALA A N 1
ATOM 665 C CA . ALA A 1 86 ? 0.142 22.531 16.609 1 35.41 86 ALA A CA 1
ATOM 666 C C . ALA A 1 86 ? -0.186 23.844 15.906 1 35.41 86 ALA A C 1
ATOM 668 O O . ALA A 1 86 ? 0.191 24.031 14.742 1 35.41 86 ALA A O 1
ATOM 669 N N . ASP A 1 87 ? -0.758 24.719 16.672 1 33.56 87 ASP A N 1
ATOM 670 C CA . ASP A 1 87 ? -0.965 26.141 16.438 1 33.56 87 ASP A CA 1
ATOM 671 C C . ASP A 1 87 ? 0.299 26.938 16.75 1 33.56 87 ASP A C 1
ATOM 673 O O . ASP A 1 87 ? 0.643 27.875 16.016 1 33.56 87 ASP A O 1
ATOM 677 N N . GLU A 1 88 ? 1.054 26.766 17.828 1 33.09 88 GLU A N 1
ATOM 678 C CA . GLU A 1 88 ? 2.225 27.5 18.297 1 33.09 88 GLU A CA 1
ATOM 679 C C . GLU A 1 88 ? 3.443 27.203 17.422 1 33.09 88 GLU A C 1
ATOM 681 O O . GLU A 1 88 ? 4.242 28.109 17.156 1 33.09 88 GLU A O 1
ATOM 686 N N . MET A 1 89 ? 3.717 26.109 17.016 1 35.78 89 MET A N 1
ATOM 687 C CA . MET A 1 89 ? 4.93 25.828 16.25 1 35.78 89 MET A CA 1
ATOM 688 C C . MET A 1 89 ? 4.785 26.328 14.812 1 35.78 89 MET A C 1
ATOM 690 O O . MET A 1 89 ? 5.703 26.938 14.273 1 35.78 89 MET A O 1
ATOM 694 N N . PHE A 1 90 ? 3.689 26.234 14.25 1 38.25 90 PHE A N 1
ATOM 695 C CA . PHE A 1 90 ? 3.383 27 13.039 1 38.25 90 PHE A CA 1
ATOM 696 C C . PHE A 1 90 ? 3.426 28.5 13.32 1 38.25 90 PHE A C 1
ATOM 698 O O . PHE A 1 90 ? 3.75 29.297 12.438 1 38.25 90 PHE A O 1
ATOM 705 N N . ASP A 1 91 ? 3.338 29.078 14.523 1 35 91 ASP A N 1
ATOM 706 C CA . ASP A 1 91 ? 3.605 30.438 14.992 1 35 91 ASP A CA 1
ATOM 707 C C . ASP A 1 91 ? 5.086 30.781 14.867 1 35 91 ASP A C 1
ATOM 709 O O . ASP A 1 91 ? 5.441 31.875 14.422 1 35 91 ASP A O 1
ATOM 713 N N . SER A 1 92 ? 6.062 30.141 15.328 1 35.38 92 SER A N 1
ATOM 714 C CA . SER A 1 92 ? 7.465 30.531 15.312 1 35.38 92 SER A CA 1
ATOM 715 C C . SER A 1 92 ? 8.047 30.453 13.906 1 35.38 92 SER A C 1
ATOM 717 O O . SER A 1 92 ? 9.008 31.156 13.578 1 35.38 92 SER A O 1
ATOM 719 N N . LEU A 1 93 ? 7.715 29.547 13.078 1 40 93 LEU A N 1
ATOM 720 C CA . LEU A 1 93 ? 8.359 29.469 11.773 1 40 93 LEU A CA 1
ATOM 721 C C . LEU A 1 93 ? 7.703 30.422 10.789 1 40 93 LEU A C 1
ATOM 723 O O . LEU A 1 93 ? 8.203 30.625 9.68 1 40 93 LEU A O 1
ATOM 727 N N . GLY A 1 94 ? 7.184 31.391 11.109 1 39.09 94 GLY A N 1
ATOM 728 C CA . GLY A 1 94 ? 6.672 32.531 10.383 1 39.09 94 GLY A CA 1
ATOM 729 C C . GLY A 1 94 ? 5.465 32.219 9.523 1 39.09 94 GLY A C 1
ATOM 730 O O . GLY A 1 94 ? 5.191 32.906 8.539 1 39.09 94 GLY A O 1
ATOM 731 N N . ILE A 1 95 ? 4.852 30.875 9.422 1 31.98 95 ILE A N 1
ATOM 732 C CA . ILE A 1 95 ? 3.637 30.719 8.633 1 31.98 95 ILE A CA 1
ATOM 733 C C . ILE A 1 95 ? 2.438 30.531 9.555 1 31.98 95 ILE A C 1
ATOM 735 O O . ILE A 1 95 ? 2.594 30.125 10.711 1 31.98 95 ILE A O 1
ATOM 739 N N . MET B 1 1 ? 28.953 1.619 -23.953 1 45.28 1 MET B N 1
ATOM 740 C CA . MET B 1 1 ? 28.109 0.419 -23.953 1 45.28 1 MET B CA 1
ATOM 741 C C . MET B 1 1 ? 26.828 0.646 -23.172 1 45.28 1 MET B C 1
ATOM 743 O O . MET B 1 1 ? 26.875 1.144 -22.031 1 45.28 1 MET B O 1
ATOM 747 N N . MET B 1 2 ? 25.828 0.889 -23.828 1 51.75 2 MET B N 1
ATOM 748 C CA . MET B 1 2 ? 24.531 1.193 -23.203 1 51.75 2 MET B CA 1
ATOM 749 C C . MET B 1 2 ? 24.125 0.093 -22.234 1 51.75 2 MET B C 1
ATOM 751 O O . MET B 1 2 ? 23.969 -1.062 -22.625 1 51.75 2 MET B O 1
ATOM 755 N N . LEU B 1 3 ? 24.797 0.025 -21.109 1 55.56 3 LEU B N 1
ATOM 756 C CA . LEU B 1 3 ? 24.375 -0.954 -20.109 1 55.56 3 LEU B CA 1
ATOM 757 C C . LEU B 1 3 ? 22.875 -1.239 -20.219 1 55.56 3 LEU B C 1
ATOM 759 O O . LEU B 1 3 ? 22.062 -0.333 -20.062 1 55.56 3 LEU B O 1
ATOM 763 N N . GLU B 1 4 ? 22.703 -2.059 -21.266 1 60.81 4 GLU B N 1
ATOM 764 C CA . GLU B 1 4 ? 21.344 -2.549 -21.391 1 60.81 4 GLU B CA 1
ATOM 765 C C . GLU B 1 4 ? 20.75 -2.916 -20.031 1 60.81 4 GLU B C 1
ATOM 767 O O . GLU B 1 4 ? 21.281 -3.791 -19.344 1 60.81 4 GLU B O 1
ATOM 772 N N . VAL B 1 5 ? 20.281 -2.033 -19.312 1 65.88 5 VAL B N 1
ATOM 773 C CA . VAL B 1 5 ? 19.609 -2.275 -18.047 1 65.88 5 VAL B CA 1
ATOM 774 C C . VAL B 1 5 ? 18.453 -3.264 -18.234 1 65.88 5 VAL B C 1
ATOM 776 O O . VAL B 1 5 ? 17.438 -2.93 -18.859 1 65.88 5 VAL B O 1
ATOM 779 N N . ASN B 1 6 ? 18.781 -4.68 -18.391 1 76.25 6 ASN B N 1
ATOM 780 C CA . ASN B 1 6 ? 17.734 -5.703 -18.406 1 76.25 6 ASN B CA 1
ATOM 781 C C . ASN B 1 6 ? 17 -5.773 -17.062 1 76.25 6 ASN B C 1
ATOM 783 O O . ASN B 1 6 ? 17.562 -6.199 -16.062 1 76.25 6 ASN B O 1
ATOM 787 N N . VAL B 1 7 ? 15.867 -5.203 -17 1 84.31 7 VAL B N 1
ATOM 788 C CA . VAL B 1 7 ? 15.086 -5.188 -15.766 1 84.31 7 VAL B CA 1
ATOM 789 C C . VAL B 1 7 ? 14.375 -6.527 -15.578 1 84.31 7 VAL B C 1
ATOM 791 O O . VAL B 1 7 ? 13.555 -6.922 -16.422 1 84.31 7 VAL B O 1
ATOM 794 N N . SER B 1 8 ? 14.906 -7.422 -14.664 1 94.75 8 SER B N 1
ATOM 795 C CA . SER B 1 8 ? 14.227 -8.664 -14.305 1 94.75 8 SER B CA 1
ATOM 796 C C . SER B 1 8 ? 12.977 -8.391 -13.477 1 94.75 8 SER B C 1
ATOM 798 O O . SER B 1 8 ? 12.969 -7.492 -12.633 1 94.75 8 SER B O 1
ATOM 800 N N . MET B 1 9 ? 11.938 -9.164 -13.867 1 96.75 9 MET B N 1
ATOM 801 C CA . MET B 1 9 ? 10.68 -9.039 -13.125 1 96.75 9 MET B CA 1
ATOM 802 C C . MET B 1 9 ? 10.555 -10.148 -12.078 1 96.75 9 MET B C 1
ATOM 804 O O . MET B 1 9 ? 11.172 -11.211 -12.219 1 96.75 9 MET B O 1
ATOM 808 N N . ALA B 1 10 ? 9.875 -9.812 -11 1 97.56 10 ALA B N 1
ATOM 809 C CA . ALA B 1 10 ? 9.516 -10.758 -9.953 1 97.56 10 ALA B CA 1
ATOM 810 C C . ALA B 1 10 ? 8.055 -10.609 -9.555 1 97.56 10 ALA B C 1
ATOM 812 O O . ALA B 1 10 ? 7.422 -9.594 -9.852 1 97.56 10 ALA B O 1
ATOM 813 N N . SER B 1 11 ? 7.512 -11.711 -8.938 1 97.56 11 SER B N 1
ATOM 814 C CA . SER B 1 11 ? 6.109 -11.68 -8.539 1 97.56 11 SER B CA 1
ATOM 815 C C . SER B 1 11 ? 5.957 -11.82 -7.027 1 97.56 11 SER B C 1
ATOM 817 O O . SER B 1 11 ? 6.707 -12.562 -6.391 1 97.56 11 SER B O 1
ATOM 819 N N . VAL B 1 12 ? 5.039 -11.086 -6.465 1 97.81 12 VAL B N 1
ATOM 820 C CA . VAL B 1 12 ? 4.609 -11.219 -5.078 1 97.81 12 VAL B CA 1
ATOM 821 C C . VAL B 1 12 ? 3.162 -11.703 -5.027 1 97.81 12 VAL B C 1
ATOM 823 O O . VAL B 1 12 ? 2.287 -11.125 -5.68 1 97.81 12 VAL B O 1
ATOM 826 N N . THR B 1 13 ? 2.926 -12.82 -4.379 1 97.81 13 THR B N 1
ATOM 827 C CA . THR B 1 13 ? 1.578 -13.344 -4.191 1 97.81 13 THR B CA 1
ATOM 828 C C . THR B 1 13 ? 1.062 -13.031 -2.791 1 97.81 13 THR B C 1
ATOM 830 O O . THR B 1 13 ? 1.665 -13.438 -1.796 1 97.81 13 THR B O 1
ATOM 833 N N . VAL B 1 14 ? -0.022 -12.32 -2.686 1 98.06 14 VAL B N 1
ATOM 834 C CA . VAL B 1 14 ? -0.624 -11.922 -1.418 1 98.06 14 VAL B CA 1
ATOM 835 C C . VAL B 1 14 ? -1.959 -12.633 -1.23 1 98.06 14 VAL B C 1
ATOM 837 O O . VAL B 1 14 ? -2.855 -12.523 -2.068 1 98.06 14 VAL B O 1
ATOM 840 N N . ARG B 1 15 ? -2.041 -13.367 -0.187 1 97.56 15 ARG B N 1
ATOM 841 C CA . ARG B 1 15 ? -3.293 -14.023 0.18 1 97.56 15 ARG B CA 1
ATOM 842 C C . ARG B 1 15 ? -4.098 -13.164 1.151 1 97.56 15 ARG B C 1
ATOM 844 O O . ARG B 1 15 ? -3.582 -12.75 2.191 1 97.56 15 ARG B O 1
ATOM 851 N N . VAL B 1 16 ? -5.348 -12.883 0.754 1 97.56 16 VAL B N 1
ATOM 852 C CA . VAL B 1 16 ? -6.23 -12.008 1.524 1 97.56 16 VAL B CA 1
ATOM 853 C C . VAL B 1 16 ? -7.664 -12.523 1.438 1 97.56 16 VAL B C 1
ATOM 855 O O . VAL B 1 16 ? -8.008 -13.281 0.528 1 97.56 16 VAL B O 1
ATOM 858 N N . ASP B 1 17 ? -8.484 -12.211 2.475 1 97.12 17 ASP B N 1
ATOM 859 C CA . ASP B 1 17 ? -9.875 -12.648 2.395 1 97.12 17 ASP B CA 1
ATOM 860 C C . ASP B 1 17 ? -10.547 -12.109 1.136 1 97.12 17 ASP B C 1
ATOM 862 O O . ASP B 1 17 ? -10.281 -10.977 0.719 1 97.12 17 ASP B O 1
ATOM 866 N N . ALA B 1 18 ? -11.367 -12.898 0.614 1 97.69 18 ALA B N 1
ATOM 867 C CA . ALA B 1 18 ? -11.992 -12.617 -0.676 1 97.69 18 ALA B CA 1
ATOM 868 C C . ALA B 1 18 ? -12.758 -11.305 -0.637 1 97.69 18 ALA B C 1
ATOM 870 O O . ALA B 1 18 ? -12.758 -10.547 -1.613 1 97.69 18 ALA B O 1
ATOM 871 N N . ASP B 1 19 ? -13.445 -11.062 0.425 1 97.19 19 ASP B N 1
ATOM 872 C CA . ASP B 1 19 ? -14.227 -9.836 0.561 1 97.19 19 ASP B CA 1
ATOM 873 C C . ASP B 1 19 ? -13.328 -8.602 0.521 1 97.19 19 ASP B C 1
ATOM 875 O O . ASP B 1 19 ? -13.617 -7.645 -0.196 1 97.19 19 ASP B O 1
ATOM 879 N N . THR B 1 20 ? -12.258 -8.617 1.267 1 97.62 20 THR B N 1
ATOM 880 C CA . THR B 1 20 ? -11.305 -7.516 1.271 1 97.62 20 THR B CA 1
ATOM 881 C C . THR B 1 20 ? -10.719 -7.297 -0.124 1 97.62 20 THR B C 1
ATOM 883 O O . THR B 1 20 ? -10.641 -6.164 -0.597 1 97.62 20 THR B O 1
ATOM 886 N N . LYS B 1 21 ? -10.289 -8.32 -0.726 1 98.44 21 LYS B N 1
ATOM 887 C CA . LYS B 1 21 ? -9.758 -8.219 -2.084 1 98.44 21 LYS B CA 1
ATOM 888 C C . LYS B 1 21 ? -10.758 -7.531 -3.012 1 98.44 21 LYS B C 1
ATOM 890 O O . LYS B 1 21 ? -10.398 -6.609 -3.75 1 98.44 21 LYS B O 1
ATOM 895 N N . GLN B 1 22 ? -11.992 -8.008 -2.977 1 98.25 22 GLN B N 1
ATOM 896 C CA . GLN B 1 22 ? -13.023 -7.488 -3.871 1 98.25 22 GLN B CA 1
ATOM 897 C C . GLN B 1 22 ? -13.297 -6.012 -3.6 1 98.25 22 GLN B C 1
ATOM 899 O O . GLN B 1 22 ? -13.391 -5.207 -4.531 1 98.25 22 GLN B O 1
ATOM 904 N N . LYS B 1 23 ? -13.453 -5.676 -2.371 1 98.12 23 LYS B N 1
ATOM 905 C CA . LYS B 1 23 ? -13.719 -4.289 -2.004 1 98.12 23 LYS B CA 1
ATOM 906 C C . LYS B 1 23 ? -12.562 -3.377 -2.406 1 98.12 23 LYS B C 1
ATOM 908 O O . LYS B 1 23 ? -12.781 -2.301 -2.969 1 98.12 23 LYS B O 1
ATOM 913 N N . ALA B 1 24 ? -11.352 -3.809 -2.141 1 98.31 24 ALA B N 1
ATOM 914 C CA . ALA B 1 24 ? -10.172 -3.033 -2.525 1 98.31 24 ALA B CA 1
ATOM 915 C C . ALA B 1 24 ? -10.086 -2.885 -4.039 1 98.31 24 ALA B C 1
ATOM 917 O O . ALA B 1 24 ? -9.781 -1.804 -4.547 1 98.31 24 ALA B O 1
ATOM 918 N N . ALA B 1 25 ? -10.336 -3.957 -4.734 1 98.56 25 ALA B N 1
ATOM 919 C CA . ALA B 1 25 ? -10.312 -3.936 -6.195 1 98.56 25 ALA B CA 1
ATOM 920 C C . ALA B 1 25 ? -11.352 -2.967 -6.746 1 98.56 25 ALA B C 1
ATOM 922 O O . ALA B 1 25 ? -11.078 -2.23 -7.695 1 98.56 25 ALA B O 1
ATOM 923 N N . ASN B 1 26 ? -12.516 -3.006 -6.125 1 98.38 26 ASN B N 1
ATOM 924 C CA . ASN B 1 26 ? -13.578 -2.1 -6.555 1 98.38 26 ASN B CA 1
ATOM 925 C C . ASN B 1 26 ? -13.172 -0.639 -6.375 1 98.38 26 ASN B C 1
ATOM 927 O O . ASN B 1 26 ? -13.453 0.197 -7.238 1 98.38 26 ASN B O 1
ATOM 931 N N . ILE B 1 27 ? -12.562 -0.369 -5.293 1 96.94 27 ILE B N 1
ATOM 932 C CA . ILE B 1 27 ? -12.109 0.989 -5.016 1 96.94 27 ILE B CA 1
ATOM 933 C C . ILE B 1 27 ? -11.055 1.397 -6.035 1 96.94 27 ILE B C 1
ATOM 935 O O . ILE B 1 27 ? -11.102 2.502 -6.582 1 96.94 27 ILE B O 1
ATOM 939 N N . ALA B 1 28 ? -10.055 0.564 -6.324 1 97.12 28 ALA B N 1
ATOM 940 C CA . ALA B 1 28 ? -9.031 0.833 -7.332 1 97.12 28 ALA B CA 1
ATOM 941 C C . ALA B 1 28 ? -9.656 1.05 -8.703 1 97.12 28 ALA B C 1
ATOM 943 O O . ALA B 1 28 ? -9.289 1.985 -9.422 1 97.12 28 ALA B O 1
ATOM 944 N N . GLU B 1 29 ? -10.672 0.25 -9.016 1 97.69 29 GLU B N 1
ATOM 945 C CA . GLU B 1 29 ? -11.336 0.318 -10.312 1 97.69 29 GLU B CA 1
ATOM 946 C C . GLU B 1 29 ? -12.102 1.628 -10.477 1 97.69 29 GLU B C 1
ATOM 948 O O . GLU B 1 29 ? -12.148 2.193 -11.57 1 97.69 29 GLU B O 1
ATOM 953 N N . ASP B 1 30 ? -12.695 2.023 -9.383 1 96.5 30 ASP B N 1
ATOM 954 C CA . ASP B 1 30 ? -13.414 3.295 -9.391 1 96.5 30 ASP B CA 1
ATOM 955 C C . ASP B 1 30 ? -12.492 4.441 -9.797 1 96.5 30 ASP B C 1
ATOM 957 O O . ASP B 1 30 ? -12.945 5.465 -10.312 1 96.5 30 ASP B O 1
ATOM 961 N N . LEU B 1 31 ? -11.172 4.246 -9.617 1 93.44 31 LEU B N 1
ATOM 962 C CA . LEU B 1 31 ? -10.164 5.242 -9.961 1 93.44 31 LEU B CA 1
ATOM 963 C C . LEU B 1 31 ? -9.523 4.922 -11.305 1 93.44 31 LEU B C 1
ATOM 965 O O . LEU B 1 31 ? -8.609 5.617 -11.742 1 93.44 31 LEU B O 1
ATOM 969 N N . GLY B 1 32 ? -10 3.814 -11.938 1 96.62 32 GLY B N 1
ATOM 970 C CA . GLY B 1 32 ? -9.477 3.422 -13.234 1 96.62 32 GLY B CA 1
ATOM 971 C C . GLY B 1 32 ? -8.211 2.588 -13.141 1 96.62 32 GLY B C 1
ATOM 972 O O . GLY B 1 32 ? -7.477 2.457 -14.117 1 96.62 32 GLY B O 1
ATOM 973 N N . LEU B 1 33 ? -7.926 2.115 -11.984 1 96.94 33 LEU B N 1
ATOM 974 C CA . LEU B 1 33 ? -6.715 1.338 -11.758 1 96.94 33 LEU B CA 1
ATOM 975 C C . LEU B 1 33 ? -7.051 -0.112 -11.43 1 96.94 33 LEU B C 1
ATOM 977 O O . LEU B 1 33 ? -8.188 -0.422 -11.07 1 96.94 33 LEU B O 1
ATOM 981 N N . ASP B 1 34 ? -6.129 -0.953 -11.648 1 97.12 34 ASP B N 1
ATOM 982 C CA . ASP B 1 34 ? -6.258 -2.301 -11.109 1 97.12 34 ASP B CA 1
ATOM 983 C C . ASP B 1 34 ? -5.477 -2.445 -9.805 1 97.12 34 ASP B C 1
AT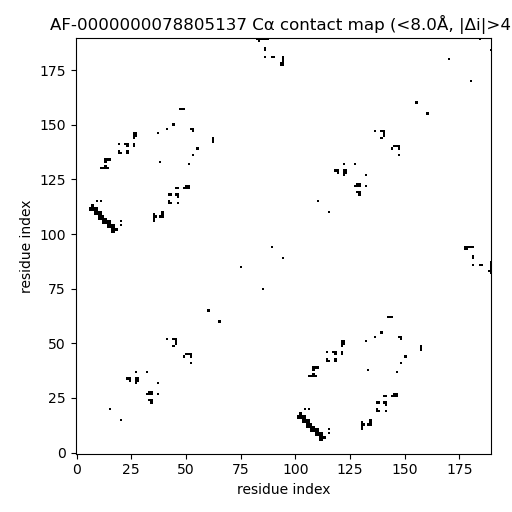OM 985 O O . ASP B 1 34 ? -4.555 -1.67 -9.539 1 97.12 34 ASP B O 1
ATOM 989 N N . LEU B 1 35 ? -5.855 -3.359 -9.031 1 97.56 35 LEU B N 1
ATOM 990 C CA . LEU B 1 35 ? -5.27 -3.566 -7.711 1 97.56 35 LEU B CA 1
ATOM 991 C C . LEU B 1 35 ? -3.785 -3.9 -7.82 1 97.56 35 LEU B C 1
ATOM 993 O O . LEU B 1 35 ? -2.988 -3.496 -6.969 1 97.56 35 LEU B O 1
ATOM 997 N N . SER B 1 36 ? -3.346 -4.637 -8.867 1 97.44 36 SER B N 1
ATOM 998 C CA . SER B 1 36 ? -1.94 -4.973 -9.07 1 97.44 36 SER B CA 1
ATOM 999 C C . SER B 1 36 ? -1.104 -3.723 -9.328 1 97.44 36 SER B C 1
ATOM 1001 O O . SER B 1 36 ? 0.012 -3.602 -8.82 1 97.44 36 SER B O 1
ATOM 1003 N N . SER B 1 37 ? -1.645 -2.822 -10.156 1 96.56 37 SER B N 1
ATOM 1004 C CA . SER B 1 37 ? -0.944 -1.571 -10.422 1 96.56 37 SER B CA 1
ATOM 1005 C C . SER B 1 37 ? -0.824 -0.724 -9.164 1 96.56 37 SER B C 1
ATOM 1007 O O . SER B 1 37 ? 0.217 -0.111 -8.914 1 96.56 37 SER B O 1
ATOM 1009 N N . VAL B 1 38 ? -1.872 -0.687 -8.359 1 97.12 38 VAL B N 1
ATOM 1010 C CA . VAL B 1 38 ? -1.88 0.049 -7.102 1 97.12 38 VAL B CA 1
ATOM 1011 C C . VAL B 1 38 ? -0.838 -0.541 -6.152 1 97.12 38 VAL B C 1
ATOM 1013 O O . VAL B 1 38 ? -0.083 0.197 -5.516 1 97.12 38 VAL B O 1
ATOM 1016 N N . THR B 1 39 ? -0.77 -1.759 -6.109 1 98.12 39 THR B N 1
ATOM 1017 C CA . THR B 1 39 ? 0.189 -2.443 -5.25 1 98.12 39 THR B CA 1
ATOM 1018 C C . THR B 1 39 ? 1.618 -2.172 -5.707 1 98.12 39 THR B C 1
ATOM 1020 O O . THR B 1 39 ? 2.504 -1.924 -4.887 1 98.12 39 THR B O 1
ATOM 1023 N N . ARG B 1 40 ? 1.811 -2.154 -7.004 1 97.5 40 ARG B N 1
ATOM 1024 C CA . ARG B 1 40 ? 3.123 -1.829 -7.551 1 97.5 40 ARG B CA 1
ATOM 1025 C C . ARG B 1 40 ? 3.551 -0.421 -7.152 1 97.5 40 ARG B C 1
ATOM 1027 O O . ARG B 1 40 ? 4.707 -0.196 -6.793 1 97.5 40 ARG B O 1
ATOM 1034 N N . ALA B 1 41 ? 2.678 0.478 -7.254 1 95.81 41 ALA B N 1
ATOM 1035 C CA . ALA B 1 41 ? 2.963 1.851 -6.844 1 95.81 41 ALA B CA 1
ATOM 1036 C C . ALA B 1 41 ? 3.305 1.92 -5.355 1 95.81 41 ALA B C 1
ATOM 1038 O O . ALA B 1 41 ? 4.191 2.674 -4.953 1 95.81 41 ALA B O 1
ATOM 1039 N N . PHE B 1 42 ? 2.594 1.137 -4.578 1 96.25 42 PHE B N 1
ATOM 1040 C CA . PHE B 1 42 ? 2.838 1.036 -3.145 1 96.25 42 PHE B CA 1
ATOM 1041 C C . PHE B 1 42 ? 4.266 0.576 -2.869 1 96.25 42 PHE B C 1
ATOM 1043 O O . PHE B 1 42 ? 4.961 1.161 -2.037 1 96.25 42 PHE B O 1
ATOM 1050 N N . TYR B 1 43 ? 4.738 -0.384 -3.641 1 97.5 43 TYR B N 1
ATOM 1051 C CA . TYR B 1 43 ? 6.102 -0.883 -3.473 1 97.5 43 TYR B CA 1
ATOM 1052 C C . TYR B 1 43 ? 7.121 0.174 -3.873 1 97.5 43 TYR B C 1
ATOM 1054 O O . TYR B 1 43 ? 8.133 0.364 -3.188 1 97.5 43 TYR B O 1
ATOM 1062 N N . LYS B 1 44 ? 6.852 0.833 -4.949 1 95.5 44 LYS B N 1
ATOM 1063 C CA . LYS B 1 44 ? 7.746 1.901 -5.383 1 95.5 44 LYS B CA 1
ATOM 1064 C C . LYS B 1 44 ? 7.824 3.01 -4.336 1 95.5 44 LYS B C 1
ATOM 1066 O O . LYS B 1 44 ? 8.898 3.572 -4.098 1 95.5 44 LYS B O 1
ATOM 1071 N N . GLN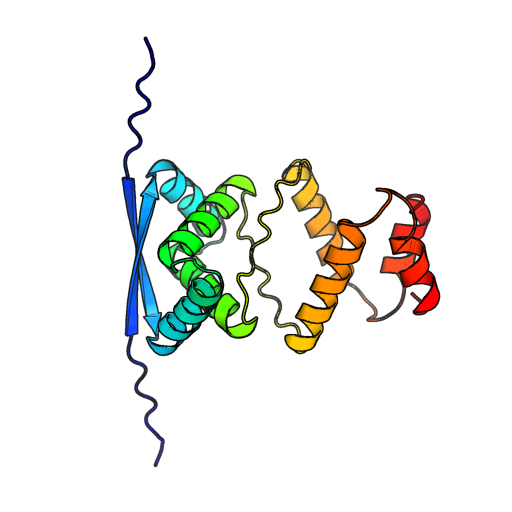 B 1 45 ? 6.719 3.279 -3.719 1 93.81 45 GLN B N 1
ATOM 1072 C CA . GLN B 1 45 ? 6.703 4.297 -2.672 1 93.81 45 GLN B CA 1
ATOM 1073 C C . GLN B 1 45 ? 7.488 3.8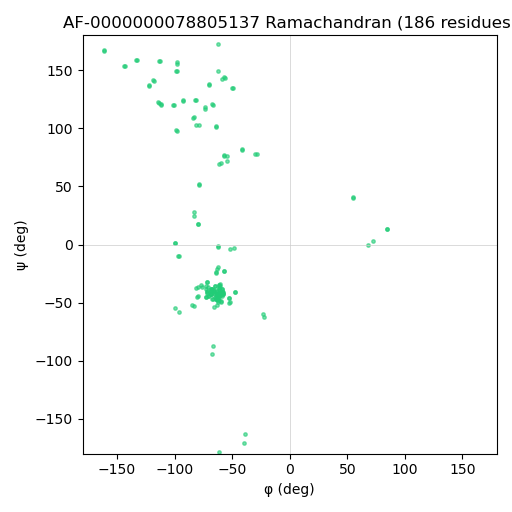34 -1.447 1 93.81 45 GLN B C 1
ATOM 1075 O O . GLN B 1 45 ? 8.188 4.629 -0.814 1 93.81 45 GLN B O 1
ATOM 1080 N N . ILE B 1 46 ? 7.332 2.604 -1.047 1 94.62 46 ILE B N 1
ATOM 1081 C CA . ILE B 1 46 ? 8.109 2.039 0.051 1 94.62 46 ILE B CA 1
ATOM 1082 C C . ILE B 1 46 ? 9.602 2.256 -0.205 1 94.62 46 ILE B C 1
ATOM 1084 O O . ILE B 1 46 ? 10.328 2.717 0.677 1 94.62 46 ILE B O 1
ATOM 1088 N N . VAL B 1 47 ? 10.047 1.973 -1.411 1 95.06 47 VAL B N 1
ATOM 1089 C CA . VAL B 1 47 ? 11.453 2.1 -1.771 1 95.06 47 VAL B CA 1
ATOM 1090 C C . VAL B 1 47 ? 11.859 3.572 -1.782 1 95.06 47 VAL B C 1
ATOM 1092 O O . VAL B 1 47 ? 12.914 3.939 -1.259 1 95.06 47 VAL B O 1
ATOM 1095 N N . ARG B 1 48 ? 11.031 4.445 -2.27 1 91.06 48 ARG B N 1
ATOM 1096 C CA . ARG B 1 48 ? 11.328 5.871 -2.389 1 91.06 48 ARG B CA 1
ATOM 1097 C C . ARG B 1 48 ? 11.422 6.527 -1.015 1 91.06 48 ARG B C 1
ATOM 1099 O O . ARG B 1 48 ? 12.305 7.352 -0.776 1 91.06 48 ARG B O 1
ATOM 1106 N N . GLU B 1 49 ? 10.555 6.109 -0.114 1 87.94 49 GLU B N 1
ATOM 1107 C CA . GLU B 1 49 ? 10.477 6.766 1.188 1 87.94 49 GLU B CA 1
ATOM 1108 C C . GLU B 1 49 ? 11.281 6.008 2.236 1 87.94 49 GLU B C 1
ATOM 1110 O O . GLU B 1 49 ? 11.461 6.488 3.357 1 87.94 49 GLU B O 1
ATOM 1115 N N . ARG B 1 50 ? 11.727 4.84 1.877 1 89.69 50 ARG B N 1
ATOM 1116 C CA . ARG B 1 50 ? 12.477 3.984 2.793 1 89.69 50 ARG B CA 1
ATOM 1117 C C . ARG B 1 50 ? 11.695 3.75 4.082 1 89.69 50 ARG B C 1
ATOM 1119 O O . ARG B 1 50 ? 12.258 3.826 5.176 1 89.69 50 ARG B O 1
ATOM 1126 N N . ARG B 1 51 ? 10.359 3.539 3.998 1 89.44 51 ARG B N 1
ATOM 1127 C CA . ARG B 1 51 ? 9.414 3.246 5.07 1 89.44 51 ARG B CA 1
ATOM 1128 C C . ARG B 1 51 ? 8.133 2.643 4.52 1 89.44 51 ARG B C 1
ATOM 1130 O O . ARG B 1 51 ? 7.922 2.617 3.303 1 89.44 51 ARG B O 1
ATOM 1137 N N . ILE B 1 52 ? 7.32 2.111 5.379 1 91.75 52 ILE B N 1
ATOM 1138 C CA . ILE B 1 52 ? 5.984 1.681 4.984 1 91.75 52 ILE B CA 1
ATOM 1139 C C . ILE B 1 52 ? 5.027 2.869 5.023 1 91.75 52 ILE B C 1
ATOM 1141 O O . ILE B 1 52 ? 4.676 3.354 6.102 1 91.75 52 ILE B O 1
ATOM 1145 N N . PRO B 1 53 ? 4.605 3.332 3.898 1 89.19 53 PRO B N 1
ATOM 1146 C CA . PRO B 1 53 ? 3.814 4.562 3.832 1 89.19 53 PRO B CA 1
ATOM 1147 C C . PRO B 1 53 ? 2.348 4.344 4.203 1 89.19 53 PRO B C 1
ATOM 1149 O O . PRO B 1 53 ? 1.453 4.684 3.424 1 89.19 53 PRO B O 1
ATOM 1152 N N . LEU B 1 54 ? 2.076 3.75 5.301 1 86.44 54 LEU B N 1
ATOM 1153 C CA . LEU B 1 54 ? 0.738 3.525 5.836 1 86.44 54 LEU B CA 1
ATOM 1154 C C . LEU B 1 54 ? 0.602 4.137 7.23 1 86.44 54 LEU B C 1
ATOM 1156 O O . LEU B 1 54 ? 1.587 4.242 7.965 1 86.44 54 LEU B O 1
ATOM 1160 N N . ASN B 1 55 ? -0.526 4.762 7.398 1 71.81 55 ASN B N 1
ATOM 1161 C CA . ASN B 1 55 ? -0.872 5.188 8.75 1 71.81 55 ASN B CA 1
ATOM 1162 C C . ASN B 1 55 ? -1.828 4.203 9.422 1 71.81 55 ASN B C 1
ATOM 1164 O O . ASN B 1 55 ? -2.998 4.113 9.047 1 71.81 55 ASN B O 1
ATOM 1168 N N . LEU B 1 56 ? -1.232 3.453 10.133 1 66 56 LEU B N 1
ATOM 1169 C CA . LEU B 1 56 ? -2.035 2.41 10.766 1 66 56 LEU B CA 1
ATOM 1170 C C . LEU B 1 56 ? -2.775 2.955 11.984 1 66 56 LEU B C 1
ATOM 1172 O O . LEU B 1 56 ? -3.273 2.186 12.812 1 66 56 LEU B O 1
ATOM 1176 N N . SER B 1 57 ? -2.875 4.27 12.039 1 60.53 57 SER B N 1
ATOM 1177 C CA . SER B 1 57 ? -3.555 4.82 13.203 1 60.53 57 SER B CA 1
ATOM 1178 C C . SER B 1 57 ? -5.062 4.598 13.125 1 60.53 57 SER B C 1
ATOM 1180 O O . SER B 1 57 ? -5.645 4.637 12.039 1 60.53 57 SER B O 1
ATOM 1182 N N . TYR B 1 58 ? -5.578 3.887 14.047 1 55.75 58 TYR B N 1
ATOM 1183 C CA . TYR B 1 58 ? -7.02 3.732 14.188 1 55.75 58 TYR B CA 1
ATOM 1184 C C . TYR B 1 58 ? -7.688 5.078 14.461 1 55.75 58 TYR B C 1
ATOM 1186 O O . TYR B 1 58 ? -7.422 5.715 15.477 1 55.75 58 TYR B O 1
ATOM 1194 N N . THR B 1 59 ? -7.699 5.949 13.445 1 53.91 59 THR B N 1
ATOM 1195 C CA . THR B 1 59 ? -8.344 7.215 13.781 1 53.91 59 THR B CA 1
ATOM 1196 C C . THR B 1 59 ? -9.836 7.02 14.016 1 53.91 59 THR B C 1
ATOM 1198 O O . THR B 1 59 ? -10.5 6.293 13.273 1 53.91 59 THR B O 1
ATOM 1201 N N . THR B 1 60 ? -10.164 7.371 15.141 1 59.41 60 THR B N 1
ATOM 1202 C CA . THR B 1 60 ? -11.57 7.426 15.539 1 59.41 60 THR B CA 1
ATOM 1203 C C . THR B 1 60 ? -12.328 8.445 14.695 1 59.41 60 THR B C 1
ATOM 1205 O O . THR B 1 60 ? -13.516 8.688 14.922 1 59.41 60 THR B O 1
ATOM 1208 N N . VAL B 1 61 ? -11.711 9.078 13.844 1 56.09 61 VAL B N 1
ATOM 1209 C CA . VAL B 1 61 ? -12.414 10.047 13.008 1 56.09 61 VAL B CA 1
ATOM 1210 C C . VAL B 1 61 ? -13.102 9.336 11.852 1 56.09 61 VAL B C 1
ATOM 1212 O O . VAL B 1 61 ? -12.484 8.516 11.164 1 56.09 61 VAL B O 1
ATOM 1215 N N . PRO B 1 62 ? -14.352 9.539 11.75 1 59.59 62 PRO B N 1
ATOM 1216 C CA . PRO B 1 62 ? -15.062 8.93 10.625 1 59.59 62 PRO B CA 1
ATOM 1217 C C . PRO B 1 62 ? -14.375 9.195 9.281 1 59.59 62 PRO B C 1
ATOM 1219 O O . PRO B 1 62 ? -13.844 10.281 9.062 1 59.59 62 PRO B O 1
ATOM 1222 N N . PRO B 1 63 ? -14.258 8.18 8.5 1 61.81 63 PRO B N 1
ATOM 1223 C CA . PRO B 1 63 ? -13.594 8.297 7.203 1 61.81 63 PRO B CA 1
ATOM 1224 C C . PRO B 1 63 ? -14.086 9.5 6.398 1 61.81 63 PRO B C 1
ATOM 1226 O O . PRO B 1 63 ? -13.297 10.164 5.723 1 61.81 63 PRO B O 1
ATOM 1229 N N . GLU B 1 64 ? -15.352 9.586 6.543 1 63.56 64 GLU B N 1
ATOM 1230 C CA . GLU B 1 64 ? -15.945 10.719 5.832 1 63.56 64 GLU B CA 1
ATOM 1231 C C . GLU B 1 64 ? -15.344 12.039 6.301 1 63.56 64 GLU B C 1
ATOM 1233 O O . GLU B 1 64 ? -15.148 12.953 5.5 1 63.56 64 GLU B O 1
ATOM 1238 N N . THR B 1 65 ? -15.148 12.031 7.5 1 64.38 65 THR B N 1
ATOM 1239 C CA . THR B 1 65 ? -14.57 13.242 8.07 1 64.38 65 THR B CA 1
ATOM 1240 C C . THR B 1 65 ? -13.102 13.391 7.672 1 64.38 65 THR B C 1
ATOM 1242 O O . THR B 1 65 ? -12.648 14.484 7.34 1 64.38 65 THR B O 1
ATOM 1245 N N . MET B 1 66 ? -12.562 12.367 7.555 1 62.38 66 MET B N 1
ATOM 1246 C CA . MET B 1 66 ? -11.148 12.375 7.18 1 62.38 66 MET B CA 1
ATOM 1247 C C . MET B 1 66 ? -10.977 12.812 5.73 1 62.38 66 MET B C 1
ATOM 1249 O O . MET B 1 66 ? -10.062 13.578 5.414 1 62.38 66 MET B O 1
ATOM 1253 N N . GLU B 1 67 ? -11.789 12.273 4.973 1 64.44 67 GLU B N 1
ATOM 1254 C CA . GLU B 1 67 ? -11.75 12.656 3.564 1 64.44 67 GLU B CA 1
ATOM 1255 C C . GLU B 1 67 ? -11.977 14.148 3.389 1 64.44 67 GLU B C 1
ATOM 1257 O O . GLU B 1 67 ? -11.32 14.789 2.562 1 64.44 67 GLU B O 1
ATOM 1262 N N . ALA B 1 68 ? -12.898 14.57 4.168 1 64.31 68 ALA B N 1
ATOM 1263 C CA . ALA B 1 68 ? -13.195 16 4.109 1 64.31 68 ALA B CA 1
ATOM 1264 C C . ALA B 1 68 ? -12.008 16.828 4.578 1 64.31 68 ALA B C 1
ATOM 1266 O O . ALA B 1 68 ? -11.695 17.859 3.984 1 64.31 68 ALA B O 1
ATOM 1267 N N . LEU B 1 69 ? -11.398 16.297 5.477 1 59.25 69 LEU B N 1
ATOM 1268 C CA . LEU B 1 69 ? -10.234 16.984 6.027 1 59.25 69 LEU B CA 1
ATOM 1269 C C . LEU B 1 69 ? -9.062 16.938 5.047 1 59.25 69 LEU B C 1
ATOM 1271 O O . LEU B 1 69 ? -8.359 17.938 4.863 1 59.25 69 LEU B O 1
ATOM 1275 N N . ASP B 1 70 ? -8.977 15.844 4.453 1 61.69 70 ASP B N 1
ATOM 1276 C CA . ASP B 1 70 ? -7.902 15.672 3.477 1 61.69 70 ASP B CA 1
ATOM 1277 C C . ASP B 1 70 ? -8.117 16.562 2.262 1 61.69 70 ASP B C 1
ATOM 1279 O O . ASP B 1 70 ? -7.168 17.156 1.743 1 61.69 70 ASP B O 1
ATOM 1283 N N . GLU B 1 71 ? -9.289 16.531 1.787 1 62.28 71 GLU B N 1
ATOM 1284 C CA . GLU B 1 71 ? -9.648 17.391 0.663 1 62.28 71 GLU B CA 1
ATOM 1285 C C . GLU B 1 71 ? -9.43 18.859 1.003 1 62.28 71 GLU B C 1
ATOM 1287 O O . GLU B 1 71 ? -8.945 19.625 0.169 1 62.28 71 GLU B O 1
ATOM 1292 N N . ALA B 1 72 ? -9.828 19.203 2.129 1 58.75 72 ALA B N 1
ATOM 1293 C CA . ALA B 1 72 ? -9.633 20.578 2.598 1 58.75 72 ALA B CA 1
ATOM 1294 C C . ALA B 1 72 ? -8.148 20.922 2.65 1 58.75 72 ALA B C 1
ATOM 1296 O O . ALA B 1 72 ? -7.746 22.016 2.227 1 58.75 72 ALA B O 1
ATOM 1297 N N . LYS B 1 73 ? -7.453 19.984 2.945 1 58.94 73 LYS B N 1
ATOM 1298 C CA . LYS B 1 73 ? -6.004 20.156 3.033 1 58.94 73 LYS B CA 1
ATOM 1299 C C . LYS B 1 73 ? -5.383 20.297 1.646 1 58.94 73 LYS B C 1
ATOM 1301 O O . LYS B 1 73 ? -4.52 21.156 1.429 1 58.94 73 LYS B O 1
ATOM 1306 N N . ASN B 1 74 ? -5.801 19.469 0.775 1 59.31 74 ASN B N 1
ATOM 1307 C CA . ASN B 1 74 ? -5.297 19.5 -0.593 1 59.31 74 ASN B CA 1
ATOM 1308 C C . ASN B 1 74 ? -5.684 20.781 -1.311 1 59.31 74 ASN B C 1
ATOM 1310 O O . ASN B 1 74 ? -4.891 21.344 -2.078 1 59.31 74 ASN B O 1
ATOM 1314 N N . ARG B 1 75 ? -6.918 21.203 -1.195 1 59.84 75 ARG B N 1
ATOM 1315 C CA . ARG B 1 75 ? -7.387 22.453 -1.788 1 59.84 75 ARG B CA 1
ATOM 1316 C C . ARG B 1 75 ? -6.574 23.641 -1.281 1 59.84 75 ARG B C 1
ATOM 1318 O O . ARG B 1 75 ? -6.273 24.562 -2.041 1 59.84 75 ARG B O 1
ATOM 1325 N N . LEU B 1 76 ? -6.375 23.594 -0.17 1 53.25 76 LEU B N 1
ATOM 1326 C CA . LEU B 1 76 ? -5.551 24.641 0.418 1 53.25 76 LEU B CA 1
ATOM 1327 C C . LEU B 1 76 ? -4.133 24.594 -0.146 1 53.25 76 LEU B C 1
ATOM 1329 O O . LEU B 1 76 ? -3.52 25.641 -0.366 1 53.25 76 LEU B O 1
ATOM 1333 N N . ALA B 1 77 ? -3.781 23.516 -0.59 1 54.16 77 ALA B N 1
ATOM 1334 C CA . ALA B 1 77 ? -2.447 23.328 -1.153 1 54.16 77 ALA B CA 1
ATOM 1335 C C . ALA B 1 77 ? -2.404 23.75 -2.617 1 54.16 77 ALA B C 1
ATOM 1337 O O . ALA B 1 77 ? -1.4 24.297 -3.084 1 54.16 77 ALA B O 1
ATOM 1338 N N . ASP B 1 78 ? -3.273 23.297 -3.494 1 51.5 78 ASP B N 1
ATOM 1339 C CA . ASP B 1 78 ? -3.312 23.625 -4.918 1 51.5 78 ASP B CA 1
ATOM 1340 C C . ASP B 1 78 ? -3.557 25.109 -5.133 1 51.5 78 ASP B C 1
ATOM 1342 O O . ASP B 1 78 ? -3.277 25.641 -6.207 1 51.5 78 ASP B O 1
ATOM 1346 N N . GLY B 1 79 ? -4.441 25.828 -4.613 1 46.47 79 GLY B N 1
ATOM 1347 C CA . GLY B 1 79 ? -4.605 27.266 -4.75 1 46.47 79 GLY B CA 1
ATOM 1348 C C . GLY B 1 79 ? -3.416 28.062 -4.23 1 46.47 79 GLY B C 1
ATOM 1349 O O . GLY B 1 79 ? -2.584 27.516 -3.494 1 46.47 79 GLY B O 1
ATOM 1350 N N . LYS B 1 80 ? -3.215 29.438 -4.16 1 43.62 80 LYS B N 1
ATOM 1351 C CA . LYS B 1 80 ? -2.104 30.344 -3.891 1 43.62 80 LYS B CA 1
ATOM 1352 C C . LYS B 1 80 ? -1.224 29.812 -2.764 1 43.62 80 LYS B C 1
ATOM 1354 O O . LYS B 1 80 ? -1.65 28.953 -1.985 1 43.62 80 LYS B O 1
ATOM 1359 N N . PRO B 1 81 ? 0.03 30.875 -2.109 1 38.62 81 PRO B N 1
ATOM 1360 C CA . PRO B 1 81 ? 1.451 30.938 -1.759 1 38.62 81 PRO B CA 1
ATOM 1361 C C . PRO B 1 81 ? 1.846 29.891 -0.725 1 38.62 81 PRO B C 1
ATOM 1363 O O . PRO B 1 81 ? 0.989 29.375 0.004 1 38.62 81 PRO B O 1
ATOM 1366 N N . ARG B 1 82 ? 3.121 29.203 -0.775 1 39.88 82 ARG B N 1
ATOM 1367 C CA . ARG B 1 82 ? 3.977 28.422 0.117 1 39.88 82 ARG B CA 1
ATOM 1368 C C . ARG B 1 82 ? 3.674 28.75 1.578 1 39.88 82 ARG B C 1
ATOM 1370 O O . ARG B 1 82 ? 4.066 28 2.475 1 39.88 82 ARG B O 1
ATOM 1377 N N . PHE B 1 83 ? 3.844 30.062 2.008 1 35.38 83 PHE B N 1
ATOM 1378 C CA . PHE B 1 83 ? 4.207 30.5 3.352 1 35.38 83 PHE B CA 1
ATOM 1379 C C . PHE B 1 83 ? 3.092 30.188 4.34 1 35.38 83 PHE B C 1
ATOM 1381 O O . PHE B 1 83 ? 3.33 29.578 5.383 1 35.38 83 PHE B O 1
ATOM 1388 N N . ASN B 1 84 ? 1.846 31.328 4.559 1 34.53 84 ASN B N 1
ATOM 1389 C CA . ASN B 1 84 ? 1.271 32.094 5.664 1 34.53 84 ASN B CA 1
ATOM 1390 C C . ASN B 1 84 ? 0.038 31.391 6.238 1 34.53 84 ASN B C 1
ATOM 1392 O O . ASN B 1 84 ? -0.296 31.578 7.41 1 34.53 84 ASN B O 1
ATOM 1396 N N . SER B 1 85 ? -1.027 31.094 5.508 1 34.66 85 SER B N 1
ATOM 1397 C CA . SER B 1 85 ? -2.408 30.984 5.965 1 34.66 85 SER B CA 1
ATOM 1398 C C . SER B 1 85 ? -2.662 29.641 6.633 1 34.66 85 SER B C 1
ATOM 1400 O O . SER B 1 85 ? -3.721 29.422 7.23 1 34.66 85 SER B O 1
ATOM 1402 N N . ALA B 1 86 ? -2.205 28.656 6.301 1 35.91 86 ALA B N 1
ATOM 1403 C CA . ALA B 1 86 ? -2.473 27.5 7.16 1 35.91 86 ALA B CA 1
ATOM 1404 C C . ALA B 1 86 ? -2.117 27.812 8.609 1 35.91 86 ALA B C 1
ATOM 1406 O O . ALA B 1 86 ? -2.465 27.047 9.516 1 35.91 86 ALA B O 1
ATOM 1407 N N . ASP B 1 87 ? -1.587 28.984 8.773 1 34 87 ASP B N 1
ATOM 1408 C CA . ASP B 1 87 ? -1.41 29.734 10.016 1 34 87 ASP B CA 1
ATOM 1409 C C . ASP B 1 87 ? -2.711 30.422 10.43 1 34 87 ASP B C 1
ATOM 1411 O O . ASP B 1 87 ? -3.049 30.453 11.609 1 34 87 ASP B O 1
ATOM 1415 N N . GLU B 1 88 ? -3.49 31.078 9.57 1 33.62 88 GLU B N 1
ATOM 1416 C CA . GLU B 1 88 ? -4.719 31.828 9.836 1 33.62 88 GLU B CA 1
ATOM 1417 C C . GLU B 1 88 ? -5.871 30.891 10.164 1 33.62 88 GLU B C 1
ATOM 1419 O O . GLU B 1 88 ? -6.695 31.172 11.031 1 33.62 88 GLU B O 1
ATOM 1424 N N . MET B 1 89 ? -6.055 29.844 9.57 1 36.28 89 MET B N 1
ATOM 1425 C CA . MET B 1 89 ? -7.207 28.984 9.844 1 36.28 89 MET B CA 1
ATOM 1426 C C . MET B 1 89 ? -7.004 28.188 11.125 1 36.28 89 MET B C 1
ATOM 1428 O O . MET B 1 89 ? -7.914 28.094 11.953 1 36.28 89 MET B O 1
ATOM 1432 N N . PHE B 1 90 ? -5.859 27.781 11.43 1 38.91 90 PHE B N 1
ATOM 1433 C CA . PHE B 1 90 ? -5.52 27.344 12.781 1 38.91 90 PHE B CA 1
ATOM 1434 C C . PHE B 1 90 ? -5.652 28.5 13.766 1 38.91 90 PHE B C 1
ATOM 1436 O O . PHE B 1 90 ? -5.992 28.297 14.938 1 38.91 90 PHE B O 1
ATOM 1443 N N . ASP B 1 91 ? -5.637 29.797 13.453 1 35.34 91 ASP B N 1
ATOM 1444 C CA . ASP B 1 91 ? -6.012 30.984 14.195 1 35.34 91 ASP B CA 1
ATOM 1445 C C . ASP B 1 91 ? -7.5 30.984 14.531 1 35.34 91 ASP B C 1
ATOM 1447 O O . ASP B 1 91 ? -7.891 31.312 15.656 1 35.34 91 ASP B O 1
ATOM 1451 N N . SER B 1 92 ? -8.453 30.812 13.703 1 35.78 92 SER B N 1
ATOM 1452 C CA . SER B 1 92 ? -9.875 30.906 14.008 1 35.78 92 SER B CA 1
ATOM 1453 C C . SER B 1 92 ? -10.352 29.703 14.82 1 35.78 92 SER B C 1
ATOM 1455 O O . SER B 1 92 ? -11.336 29.797 15.555 1 35.78 92 SER B O 1
ATOM 1457 N N . LEU B 1 93 ? -9.883 28.531 14.633 1 40.56 93 LEU B N 1
ATOM 1458 C CA . LEU B 1 93 ? -10.43 27.406 15.383 1 40.56 93 LEU B CA 1
ATOM 1459 C C . LEU B 1 93 ? -9.789 27.312 16.766 1 40.56 93 LEU B C 1
ATOM 1461 O O . LEU B 1 93 ? -10.219 26.516 17.594 1 40.56 93 LEU B O 1
ATOM 1465 N N . GLY B 1 94 ? -9.328 28.203 17.297 1 39.16 94 GLY B N 1
ATOM 1466 C CA . GLY B 1 94 ? -8.844 28.438 18.641 1 39.16 94 GLY B CA 1
ATOM 1467 C C . GLY B 1 94 ? -7.539 27.734 18.953 1 39.16 94 GLY B C 1
ATOM 1468 O O . GLY B 1 94 ? -7.234 27.453 20.109 1 39.16 94 GLY B O 1
ATOM 1469 N N . ILE B 1 95 ? -6.812 26.938 17.922 1 32.16 95 ILE B N 1
ATOM 1470 C CA . ILE B 1 95 ? -5.504 26.406 18.281 1 32.16 95 ILE B CA 1
ATOM 1471 C C . ILE B 1 95 ? -4.41 27.188 17.562 1 32.16 95 ILE B C 1
ATOM 1473 O O . ILE B 1 95 ? -4.664 27.828 16.547 1 32.16 95 ILE B O 1
#

Sequence (190 aa):
MMLEVNVSMASVTVRVDADTKQKAANIAEDLGLDLSSVTRAFYKQIVRERRIPLNLSYTTVPPETMEALDEAKNRLADGKPRFNSADEMFDSLGIMMLEVNVSMASVTVRVDADTKQKAANIAEDLGLDLSSVTRAFYKQIVRERRIPLNLSYTTVPPETMEALDEAKNRLADGKPRFNSADEMFDSLGI

Nearest PDB structures (foldseek):
  4ml0-assembly2_E  TM=5.820E-01  e=1.712E-04  Escherichia coli B str. REL606
  4q2u-assembly1_A  TM=5.823E-01  e=3.634E-04  Escherichia coli K-12
  4ml0-assembly2_E  TM=5.822E-01  e=1.608E-04  Escherichia coli B str. REL606
  4q2u-assembly1_A  TM=5.825E-01  e=2.722E-04  Escherichia coli K-12
  4fxe-assembly1_A-2  TM=6.248E-01  e=4.885E-02  Escherichia coli K-12

Organism: NCBI:txid518634

pLDDT: mean 73.91, std 23.69, range [31.98, 98.56]

Foldseek 3Di:
DPPPPPDDDDDDDDDDDPVVQVVQQVVQVVVPHGPVVVVVVQVVVCVVVVHRPDDPDPDPDPPVRVVVVVVVVVVVVPDDDPDDPVPVVCVVVPD/DPPPPPDDDDDDDDDDDPVVQVVQQVVQVVVPHGPVVVVVVQVVVCVVVVHRPDDPDPDPDPPVRVVVVVVVVVVVVPDDDPDDPVVVVCVVVPD